Protein 3STO (pdb70)

B-factor: mean 33.31, std 15.3, range [7.54, 101.36]

Radius of gyration: 21.6 Å; Cα contacts (8 Å, |Δi|>4): 753; chains: 1; bounding box: 49×41×64 Å

Secondary structure (DSSP, 8-state):
--HHHHHHHHHHHHHTGGGTTS-EE--HHHHHHHHHHHHHTS-S-HHHHHHHHH---STTSSS--HHHHHH--HHHHHHHHHHHT-EE---EESEEEEEEEEEETTS---HHHHHHHHT-SSEEEEEE-TTSHHHHHHHHHHHHHHHTTT----S---EEEEEEE-EEBSSPPPGGG---EEEEEETTEEEEE--EEE--EEEETTTTEEEEEEEBSSTTEEEEEEEESSSS--TTHHHHHSSSS-HHHHHTT-B---EEEE---EEEEEEEE-HHHHHHTT--GGG-TTT---TTT-SSTT---S-EEEEEEEEE-SSEES------S---SEEEE--S--EEEEEETTT----EE----

Sequence (361 aa):
ISSHKAFTHAYLSTVTADFGGDNFLTCPLGILFTLGILLGSGGAQGRTGYQIGKTRLKSTSSSWNSSEAQQEKSLYQELNNSLTSEKTFLEENVVRISTGIFVEKTYEVERRFNESIANDSEGELKQVDFSNRTSATVDINDWVDQQSNGLLPDDTAILVNVFYFRDFWQSPFEPHYTRKEDFYISPDRQITVDTQEGVKYGKFEDEGFEIVSKPLNNTRFTFVIVLPLEKWSLNGATELLNGNKVLSEYVKNLKETTVSLRLPKFTLKNTLDLVPTLKSIGVVDLFDPVKSDLSGITPNPNLYVNEFIQTNVLKLNESGIEATTPFSAIIPEVDFHVTHPFICFIYDQQLTPIAAKVNPV

CATH classification: 3.30.497.10 (+1 more: 2.30.39.10)

Solvent-accessible surface area: 15282 Å² total

Structure (mmCIF, N/CA/C/O backbone):
data_3STO
#
_entry.id   3STO
#
_cell.length_a   64.913
_cell.length_b   64.913
_cell.length_c   187.004
_cell.angle_alpha   90.0
_cell.angle_beta   90.0
_cell.angle_gamma   120.0
#
_symmetry.space_group_name_H-M   'P 32 2 1'
#
loop_
_entity.id
_entity.type
_entity.pdbx_description
1 polymer 'Serine protease inhibitor'
2 water water
#
loop_
_atom_site.group_PDB
_atom_site.id
_atom_site.type_symbol
_atom_site.label_atom_id
_atom_site.label_alt_id
_atom_site.label_comp_id
_atom_site.label_asym_id
_atom_site.label_entity_id
_atom_site.label_seq_id
_atom_site.pdbx_PDB_ins_code
_atom_site.Cartn_x
_atom_site.Cartn_y
_atom_site.Cartn_z
_atom_site.occupancy
_atom_site.B_iso_or_equiv
_atom_site.auth_seq_id
_atom_site.auth_comp_id
_atom_site.auth_asym_id
_atom_site.auth_atom_id
_atom_site.pdbx_PDB_model_num
ATOM 1 N N . ILE A 1 16 ? 53.852 14.237 17.228 1.00 68.17 16 ILE A N 1
ATOM 2 C CA . ILE A 1 16 ? 52.742 14.752 16.425 1.00 74.51 16 ILE A CA 1
ATOM 3 C C . ILE A 1 16 ? 51.809 15.657 17.233 1.00 65.22 16 ILE A C 1
ATOM 4 O O . ILE A 1 16 ? 51.535 15.395 18.406 1.00 69.72 16 ILE A O 1
ATOM 9 N N . SER A 1 17 ? 51.317 16.716 16.596 1.00 47.00 17 SER A N 1
ATOM 10 C CA . SER A 1 17 ? 50.423 17.642 17.267 1.00 36.91 17 SER A CA 1
ATOM 11 C C . SER A 1 17 ? 49.100 16.955 17.534 1.00 37.10 17 SER A C 1
ATOM 12 O O . SER A 1 17 ? 48.666 16.069 16.784 1.00 36.22 17 SER A O 1
ATOM 15 N N . SER A 1 18 ? 48.477 17.363 18.628 1.00 30.32 18 SER A N 1
ATOM 16 C CA . SER A 1 18 ? 47.306 16.679 19.146 1.00 43.88 18 SER A CA 1
ATOM 17 C C . SER A 1 18 ? 46.175 16.658 18.134 1.00 38.59 18 SER A C 1
ATOM 18 O O . SER A 1 18 ? 45.533 15.625 17.908 1.00 31.86 18 SER A O 1
ATOM 21 N N . HIS A 1 19 ? 45.943 17.819 17.534 1.00 26.16 19 HIS A N 1
ATOM 22 C CA . HIS A 1 19 ? 44.819 18.005 16.653 1.00 26.21 19 HIS A CA 1
ATOM 23 C C . HIS A 1 19 ? 45.045 17.221 15.346 1.00 32.36 19 HIS A C 1
ATOM 24 O O . HIS A 1 19 ? 44.085 16.841 14.669 1.00 29.32 19 HIS A O 1
ATOM 31 N N . LYS A 1 20 ? 46.306 16.932 15.019 1.00 33.05 20 LYS A N 1
ATOM 32 C CA . LYS A 1 20 ? 46.591 16.110 13.847 1.00 30.25 20 LYS A CA 1
ATOM 33 C C . LYS A 1 20 ? 46.438 14.631 14.173 1.00 27.34 20 LYS A C 1
ATOM 34 O O . LYS A 1 20 ? 46.036 13.839 13.314 1.00 34.02 20 LYS A O 1
ATOM 40 N N . ALA A 1 21 ? 46.777 14.261 15.408 1.00 37.81 21 ALA A N 1
ATOM 41 C CA . ALA A 1 21 ? 46.560 12.904 15.929 1.00 26.14 21 ALA A CA 1
ATOM 42 C C . ALA A 1 21 ? 45.073 12.571 15.958 1.00 27.03 21 ALA A C 1
ATOM 43 O O . ALA A 1 21 ? 44.645 11.518 15.474 1.00 32.76 21 ALA A O 1
ATOM 45 N N . PHE A 1 22 ? 44.289 13.479 16.526 1.00 21.90 22 PHE A N 1
ATOM 46 C CA . PHE A 1 22 ? 42.845 13.340 16.498 1.00 27.26 22 PHE A CA 1
ATOM 47 C C . PHE A 1 22 ? 42.378 13.162 15.050 1.00 27.27 22 PHE A C 1
ATOM 48 O O . PHE A 1 22 ? 41.691 12.213 14.706 1.00 25.27 22 PHE A O 1
ATOM 56 N N . THR A 1 23 ? 42.759 14.110 14.209 1.00 25.04 23 THR A N 1
ATOM 57 C CA . THR A 1 23 ? 42.337 14.131 12.816 1.00 32.19 23 THR A CA 1
ATOM 58 C C . THR A 1 23 ? 42.558 12.796 12.108 1.00 21.44 23 THR A C 1
ATOM 59 O O . THR A 1 23 ? 41.668 12.300 11.450 1.00 22.90 23 THR A O 1
ATOM 63 N N . HIS A 1 24 ? 43.721 12.200 12.307 1.00 19.98 24 HIS A N 1
ATOM 64 C CA . HIS A 1 24 ? 44.027 10.896 11.733 1.00 23.78 24 HIS A CA 1
ATOM 65 C C . HIS A 1 24 ? 43.127 9.777 12.266 1.00 25.21 24 HIS A C 1
ATOM 66 O O . HIS A 1 24 ? 42.609 8.983 11.493 1.00 31.02 24 HIS A O 1
ATOM 73 N N . ALA A 1 25 ? 42.918 9.746 13.582 1.00 23.74 25 ALA A N 1
ATOM 74 C CA . ALA A 1 25 ? 42.106 8.717 14.207 1.00 23.55 25 ALA A CA 1
ATOM 75 C C . ALA A 1 25 ? 40.693 8.846 13.714 1.00 22.53 25 ALA A C 1
ATOM 76 O O . ALA A 1 25 ? 40.008 7.853 13.405 1.00 24.73 25 ALA A O 1
ATOM 78 N N . TYR A 1 26 ? 40.240 10.084 13.650 1.00 14.29 26 TYR A N 1
ATOM 79 C CA . TYR A 1 26 ? 38.894 10.319 13.192 1.00 18.70 26 TYR A CA 1
ATOM 80 C C . TYR A 1 26 ? 38.710 9.892 11.705 1.00 22.87 26 TYR A C 1
ATOM 81 O O . TYR A 1 26 ? 37.689 9.321 11.331 1.00 23.47 26 TYR A O 1
ATOM 90 N N . LEU A 1 27 ? 39.702 10.158 10.866 1.00 23.58 27 LEU A N 1
ATOM 91 C CA . LEU A 1 27 ? 39.544 9.894 9.431 1.00 22.13 27 LEU A CA 1
ATOM 92 C C . LEU A 1 27 ? 39.682 8.409 9.089 1.00 18.26 27 LEU A C 1
ATOM 93 O O . LEU A 1 27 ? 38.910 7.919 8.300 1.00 29.83 27 LEU A O 1
ATOM 98 N N . SER A 1 28 ? 40.605 7.683 9.727 1.00 21.72 28 SER A N 1
ATOM 99 C CA . SER A 1 28 ? 40.703 6.239 9.482 1.00 27.87 28 SER A CA 1
ATOM 100 C C . SER A 1 28 ? 39.486 5.460 9.889 1.00 24.74 28 SER A C 1
ATOM 101 O O . SER A 1 28 ? 39.303 4.351 9.434 1.00 47.37 28 SER A O 1
ATOM 104 N N . THR A 1 29 ? 38.633 6.028 10.717 1.00 19.64 29 THR A N 1
ATOM 105 C CA . THR A 1 29 ? 37.487 5.270 11.165 1.00 24.50 29 THR A CA 1
ATOM 106 C C . THR A 1 29 ? 36.277 5.640 10.351 1.00 18.37 29 THR A C 1
ATOM 107 O O . THR A 1 29 ? 35.581 4.784 9.828 1.00 31.81 29 THR A O 1
ATOM 111 N N . VAL A 1 30 ? 36.041 6.928 10.239 1.00 21.38 30 VAL A N 1
ATOM 112 C CA . VAL A 1 30 ? 34.824 7.417 9.637 1.00 21.19 30 VAL A CA 1
ATOM 113 C C . VAL A 1 30 ? 34.776 7.110 8.134 1.00 23.99 30 VAL A C 1
ATOM 114 O O . VAL A 1 30 ? 33.703 6.979 7.576 1.00 23.66 30 VAL A O 1
ATOM 118 N N . THR A 1 31 ? 35.918 6.968 7.467 1.00 21.41 31 THR A N 1
ATOM 119 C CA . THR A 1 31 ? 35.831 6.795 6.011 1.00 30.58 31 THR A CA 1
ATOM 120 C C . THR A 1 31 ? 35.590 5.348 5.631 1.00 26.23 31 THR A C 1
ATOM 121 O O . THR A 1 31 ? 35.144 5.077 4.516 1.00 23.00 31 THR A O 1
ATOM 125 N N . ALA A 1 32 ? 35.853 4.439 6.573 1.00 28.39 32 ALA A N 1
ATOM 126 C CA . ALA A 1 32 ? 35.773 2.983 6.340 1.00 28.60 32 ALA A CA 1
ATOM 127 C C . ALA A 1 32 ? 34.460 2.500 5.664 1.00 27.91 32 ALA A C 1
ATOM 128 O O . ALA A 1 32 ? 34.498 1.670 4.762 1.00 30.45 32 ALA A O 1
ATOM 130 N N . ASP A 1 33 ? 33.322 3.057 6.081 1.00 27.43 33 ASP A N 1
ATOM 131 C CA . ASP A 1 33 ? 32.013 2.590 5.635 1.00 25.54 33 ASP A CA 1
ATOM 132 C C . ASP A 1 33 ? 31.408 3.347 4.439 1.00 27.49 33 ASP A C 1
ATOM 133 O O . ASP A 1 33 ? 30.248 3.170 4.119 1.00 30.57 33 ASP A O 1
ATOM 138 N N . PHE A 1 34 ? 32.190 4.186 3.770 1.00 28.67 34 PHE A N 1
ATOM 139 C CA . PHE A 1 34 ? 31.642 5.004 2.684 1.00 31.06 34 PHE A CA 1
ATOM 140 C C . PHE A 1 34 ? 32.263 4.650 1.332 1.00 32.08 34 PHE A C 1
ATOM 141 O O . PHE A 1 34 ? 32.245 5.463 0.391 1.00 21.69 34 PHE A O 1
ATOM 149 N N . GLY A 1 35 ? 32.806 3.430 1.264 1.00 26.27 35 GLY A N 1
ATOM 150 C CA . GLY A 1 35 ? 33.391 2.879 0.052 1.00 23.91 35 GLY A CA 1
ATOM 151 C C . GLY A 1 35 ? 32.455 3.028 -1.133 1.00 23.92 35 GLY A C 1
ATOM 152 O O . GLY A 1 35 ? 32.894 3.056 -2.255 1.00 20.80 35 GLY A O 1
ATOM 153 N N . GLY A 1 36 ? 31.154 3.144 -0.889 1.00 34.15 36 GLY A N 1
ATOM 154 C CA . GLY A 1 36 ? 30.223 3.255 -1.996 1.00 27.95 36 GLY A CA 1
ATOM 155 C C . GLY A 1 36 ? 29.450 4.556 -2.105 1.00 36.25 36 GLY A C 1
ATOM 156 O O . GLY A 1 36 ? 28.522 4.643 -2.902 1.00 32.52 36 GLY A O 1
ATOM 157 N N . ASP A 1 37 ? 29.809 5.574 -1.325 1.00 28.09 37 ASP A N 1
ATOM 158 C CA . ASP A 1 37 ? 29.087 6.835 -1.409 1.00 29.72 37 ASP A CA 1
ATOM 159 C C . ASP A 1 37 ? 29.994 8.033 -1.713 1.00 25.68 37 ASP A C 1
ATOM 160 O O . ASP A 1 37 ? 31.210 7.956 -1.592 1.00 21.82 37 ASP A O 1
ATOM 165 N N . ASN A 1 38 ? 29.387 9.156 -2.068 1.00 19.83 38 ASN A N 1
ATOM 166 C CA . ASN A 1 38 ? 30.071 10.427 -1.849 1.00 27.92 38 ASN A CA 1
ATOM 167 C C . ASN A 1 38 ? 30.383 10.591 -0.341 1.00 31.87 38 ASN A C 1
ATOM 168 O O . ASN A 1 38 ? 29.624 10.166 0.530 1.00 30.42 38 ASN A O 1
ATOM 173 N N . PHE A 1 39 ? 31.521 11.183 -0.034 1.00 26.53 39 PHE A N 1
ATOM 174 C CA . PHE A 1 39 ? 31.863 11.434 1.343 1.00 21.00 39 PHE A CA 1
ATOM 175 C C . PHE A 1 39 ? 32.362 12.873 1.499 1.00 22.58 39 PHE A C 1
ATOM 176 O O . PHE A 1 39 ? 33.073 13.381 0.634 1.00 19.11 39 PHE A O 1
ATOM 184 N N . LEU A 1 40 ? 32.004 13.511 2.608 1.00 18.24 40 LEU A N 1
ATOM 185 C CA . LEU A 1 40 ? 32.404 14.891 2.865 1.00 22.38 40 LEU A CA 1
ATOM 186 C C . LEU A 1 40 ? 32.513 15.095 4.383 1.00 22.17 40 LEU A C 1
ATOM 187 O O . LEU A 1 40 ? 31.590 14.779 5.116 1.00 26.44 40 LEU A O 1
ATOM 192 N N . THR A 1 41 ? 33.650 15.588 4.855 1.00 19.52 41 THR A N 1
ATOM 193 C CA . THR A 1 41 ? 33.789 15.919 6.260 1.00 23.32 41 THR A CA 1
ATOM 194 C C . THR A 1 41 ? 34.801 17.036 6.584 1.00 26.24 41 THR A C 1
ATOM 195 O O . THR A 1 41 ? 35.805 17.225 5.888 1.00 18.60 41 THR A O 1
ATOM 199 N N . CYS A 1 42 ? 34.543 17.718 7.703 1.00 33.21 42 CYS A N 1
ATOM 200 C CA . CYS A 1 42 ? 35.468 18.698 8.282 1.00 26.30 42 CYS A CA 1
ATOM 201 C C . CYS A 1 42 ? 35.940 18.365 9.716 1.00 20.87 42 CYS A C 1
ATOM 202 O O . CYS A 1 42 ? 35.261 18.661 10.706 1.00 22.70 42 CYS A O 1
ATOM 205 N N . PRO A 1 43 ? 37.118 17.762 9.831 1.00 24.28 43 PRO A N 1
ATOM 206 C CA . PRO A 1 43 ? 37.600 17.185 11.101 1.00 27.38 43 PRO A CA 1
ATOM 207 C C . PRO A 1 43 ? 37.808 18.171 12.241 1.00 27.94 43 PRO A C 1
ATOM 208 O O . PRO A 1 43 ? 37.715 17.755 13.409 1.00 29.97 43 PRO A O 1
ATOM 212 N N . LEU A 1 44 ? 38.084 19.439 11.933 1.00 26.92 44 LEU A N 1
ATOM 213 C CA . LEU A 1 44 ? 38.341 20.426 12.999 1.00 33.53 44 LEU A CA 1
ATOM 214 C C . LEU A 1 44 ? 37.046 20.885 13.678 1.00 27.20 44 LEU A C 1
ATOM 215 O O . LEU A 1 44 ? 37.038 21.307 14.820 1.00 25.47 44 LEU A O 1
ATOM 220 N N . GLY A 1 45 ? 35.951 20.823 12.950 1.00 21.76 45 GLY A N 1
ATOM 221 C CA . GLY A 1 45 ? 34.670 21.122 13.523 1.00 27.64 45 GLY A CA 1
ATOM 222 C C . GLY A 1 45 ? 34.257 20.085 14.545 1.00 26.87 45 GLY A C 1
ATOM 223 O O . GLY A 1 45 ? 33.571 20.425 15.496 1.00 23.01 45 GLY A O 1
ATOM 224 N N . ILE A 1 46 ? 34.665 18.829 14.346 1.00 23.25 46 ILE A N 1
ATOM 225 C CA . ILE A 1 46 ? 34.407 17.776 15.329 1.00 23.80 46 ILE A CA 1
ATOM 226 C C . ILE A 1 46 ? 35.240 18.081 16.558 1.00 22.80 46 ILE A C 1
ATOM 227 O O . ILE A 1 46 ? 34.750 17.990 17.672 1.00 29.92 46 ILE A O 1
ATOM 232 N N . LEU A 1 47 ? 36.501 18.462 16.342 1.00 25.71 47 LEU A N 1
ATOM 233 C CA . LEU A 1 47 ? 37.407 18.867 17.429 1.00 28.15 47 LEU A CA 1
ATOM 234 C C . LEU A 1 47 ? 36.899 20.057 18.261 1.00 30.03 47 LEU A C 1
ATOM 235 O O . LEU A 1 47 ? 36.935 20.007 19.477 1.00 24.88 47 LEU A O 1
ATOM 240 N N . PHE A 1 48 ? 36.433 21.123 17.610 1.00 25.06 48 PHE A N 1
ATOM 241 C CA . PHE A 1 48 ? 35.890 22.278 18.324 1.00 24.06 48 PHE A CA 1
ATOM 242 C C . PHE A 1 48 ? 34.616 21.939 19.107 1.00 31.26 48 PHE A C 1
ATOM 243 O O . PHE A 1 48 ? 34.416 22.429 20.199 1.00 29.28 48 PHE A O 1
ATOM 251 N N . THR A 1 49 ? 33.739 21.123 18.531 1.00 30.43 49 THR A N 1
ATOM 252 C CA . THR A 1 49 ? 32.473 20.784 19.166 1.00 33.10 49 THR A CA 1
ATOM 253 C C . THR A 1 49 ? 32.684 19.893 2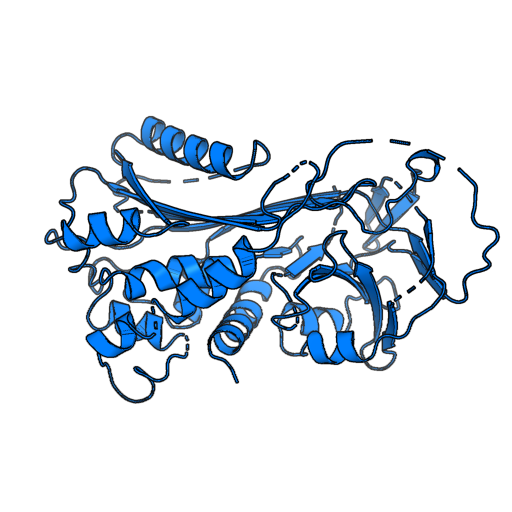0.389 1.00 35.44 49 THR A C 1
ATOM 254 O O . THR A 1 49 ? 32.205 20.188 21.480 1.00 32.48 49 THR A O 1
ATOM 258 N N . LEU A 1 50 ? 33.411 18.801 20.186 1.00 36.89 50 LEU A N 1
ATOM 259 C CA . LEU A 1 50 ? 33.917 17.980 21.284 1.00 33.38 50 LEU A CA 1
ATOM 260 C C . LEU A 1 50 ? 34.711 18.794 22.301 1.00 32.66 50 LEU A C 1
ATOM 261 O O . LEU A 1 50 ? 34.497 18.708 23.513 1.00 40.81 50 LEU A O 1
ATOM 266 N N . GLY A 1 51 ? 35.657 19.569 21.803 1.00 29.20 51 GLY A N 1
ATOM 267 C CA . GLY A 1 51 ? 36.514 20.336 22.666 1.00 31.06 51 GLY A CA 1
ATOM 268 C C . GLY A 1 51 ? 35.752 21.314 23.528 1.00 34.77 51 GLY A C 1
ATOM 269 O O . GLY A 1 51 ? 36.126 21.570 24.668 1.00 43.27 51 GLY A O 1
ATOM 270 N N . ILE A 1 52 ? 34.684 21.883 23.003 1.00 22.41 52 ILE A N 1
ATOM 271 C CA . ILE A 1 52 ? 33.990 22.898 23.772 1.00 26.93 52 ILE A CA 1
ATOM 272 C C . ILE A 1 52 ? 33.467 22.340 25.131 1.00 39.91 52 ILE A C 1
ATOM 273 O O . ILE A 1 52 ? 33.567 23.008 26.165 1.00 34.80 52 ILE A O 1
ATOM 278 N N . LEU A 1 53 ? 32.970 21.102 25.131 1.00 34.05 53 LEU A N 1
ATOM 279 C CA . LEU A 1 53 ? 32.436 20.463 26.339 1.00 28.95 53 LEU A CA 1
ATOM 280 C C . LEU A 1 53 ? 33.495 20.288 27.425 1.00 27.41 53 LEU A C 1
ATOM 281 O O . LEU A 1 53 ? 33.233 20.493 28.596 1.00 25.34 53 LEU A O 1
ATOM 286 N N . LEU A 1 54 ? 34.700 19.939 27.029 1.00 17.72 54 LEU A N 1
ATOM 287 C CA . LEU A 1 54 ? 35.814 19.870 27.956 1.00 22.76 54 LEU A CA 1
ATOM 288 C C . LEU A 1 54 ? 36.431 21.250 28.274 1.00 29.64 54 LEU A C 1
ATOM 289 O O . LEU A 1 54 ? 36.862 21.503 29.397 1.00 25.15 54 LEU A O 1
ATOM 294 N N . GLY A 1 55 ? 36.509 22.129 27.274 1.00 31.98 55 GLY A N 1
ATOM 295 C CA . GLY A 1 55 ? 37.142 23.420 27.457 1.00 14.68 55 GLY A CA 1
ATOM 296 C C . GLY A 1 55 ? 36.289 24.306 28.344 1.00 30.56 55 GLY A C 1
ATOM 297 O O . GLY A 1 55 ? 36.798 25.166 29.039 1.00 30.05 55 GLY A O 1
ATOM 298 N N . SER A 1 56 ? 34.980 24.080 28.333 1.00 33.18 56 SER A N 1
ATOM 299 C CA . SER A 1 56 ? 34.063 24.939 29.063 1.00 30.95 56 SER A CA 1
ATOM 300 C C . SER A 1 56 ? 33.842 24.522 30.507 1.00 30.29 56 SER A C 1
ATOM 301 O O . SER A 1 56 ? 33.049 25.160 31.219 1.00 34.14 56 SER A O 1
ATOM 304 N N . GLY A 1 57 ? 34.493 23.437 30.933 1.00 32.39 57 GLY A N 1
ATOM 305 C CA . GLY A 1 57 ? 34.171 22.815 32.217 1.00 26.91 57 GLY A CA 1
ATOM 306 C C . GLY A 1 57 ? 32.929 21.909 32.254 1.00 26.87 57 GLY A C 1
ATOM 307 O O . GLY A 1 57 ? 32.633 21.292 33.275 1.00 35.26 57 GLY A O 1
ATOM 308 N N . GLY A 1 58 ? 32.194 21.824 31.154 1.00 16.60 58 GLY A N 1
ATOM 309 C CA . GLY A 1 58 ? 30.999 21.008 31.092 1.00 18.50 58 GLY A CA 1
ATOM 310 C C . GLY A 1 58 ? 31.206 19.524 31.399 1.00 27.59 58 GLY A C 1
ATOM 311 O O . GLY A 1 58 ? 30.445 18.924 32.166 1.00 22.44 58 GLY A O 1
ATOM 312 N N . ALA A 1 59 ? 32.227 18.922 30.799 1.00 21.51 59 ALA A N 1
ATOM 313 C CA . ALA A 1 59 ? 32.427 17.484 30.888 1.00 15.99 59 ALA A CA 1
ATOM 314 C C . ALA A 1 59 ? 33.402 17.171 32.003 1.00 23.92 59 ALA A C 1
ATOM 315 O O . ALA A 1 59 ? 34.507 17.707 32.043 1.00 27.08 59 ALA A O 1
ATOM 317 N N . GLN A 1 60 ? 33.004 16.293 32.917 1.00 24.54 60 GLN A N 1
ATOM 318 C CA . GLN A 1 60 ? 33.830 16.051 34.078 1.00 18.94 60 GLN A CA 1
ATOM 319 C C . GLN A 1 60 ? 34.144 14.585 34.246 1.00 18.69 60 GLN A C 1
ATOM 320 O O . GLN A 1 60 ? 33.593 13.741 33.548 1.00 24.58 60 GLN A O 1
ATOM 326 N N . GLY A 1 61 ? 34.965 14.287 35.238 1.00 23.32 61 GLY A N 1
ATOM 327 C CA . GLY A 1 61 ? 35.324 12.924 35.538 1.00 19.18 61 GLY A CA 1
ATOM 328 C C . GLY A 1 61 ? 35.822 12.197 34.306 1.00 25.37 61 GLY A C 1
ATOM 329 O O . GLY A 1 61 ? 36.591 12.734 33.523 1.00 26.00 61 GLY A O 1
ATOM 330 N N . ARG A 1 62 ? 35.355 10.973 34.144 1.00 22.99 62 ARG A N 1
ATOM 331 C CA . ARG A 1 62 ? 35.790 10.083 33.094 1.00 21.58 62 ARG A CA 1
ATOM 332 C C . ARG A 1 62 ? 35.256 10.537 31.698 1.00 28.94 62 ARG A C 1
ATOM 333 O O . ARG A 1 62 ? 35.871 10.277 30.657 1.00 21.51 62 ARG A O 1
ATOM 341 N N . THR A 1 63 ? 34.125 11.235 31.695 1.00 21.86 63 THR A N 1
ATOM 342 C CA . THR A 1 63 ? 33.588 11.847 30.487 1.00 22.14 63 THR A CA 1
ATOM 343 C C . THR A 1 63 ? 34.554 12.894 29.889 1.00 24.17 63 THR A C 1
ATOM 344 O O . THR A 1 63 ? 34.867 12.849 28.711 1.00 17.89 63 THR A O 1
ATOM 348 N N . GLY A 1 64 ? 35.044 13.822 30.702 1.00 19.48 64 GLY A N 1
ATOM 349 C CA . GLY A 1 64 ? 36.011 14.783 30.213 1.00 18.59 64 GLY A CA 1
ATOM 350 C C . GLY A 1 64 ? 37.357 14.143 29.908 1.00 21.64 64 GLY A C 1
ATOM 351 O O . GLY A 1 64 ? 38.083 14.572 29.014 1.00 20.53 64 GLY A O 1
ATOM 352 N N . TYR A 1 65 ? 37.696 13.112 30.663 1.00 20.23 65 TYR A N 1
ATOM 353 C CA . TYR A 1 65 ? 38.981 12.452 30.518 1.00 19.88 65 TYR A CA 1
ATOM 354 C C . TYR A 1 65 ? 39.086 11.747 29.173 1.00 23.59 65 TYR A C 1
ATOM 355 O O . TYR A 1 65 ? 40.121 11.826 28.504 1.00 19.86 65 TYR A O 1
ATOM 364 N N . GLN A 1 66 ? 38.022 11.042 28.797 1.00 18.70 66 GLN A N 1
ATOM 365 C CA . GLN A 1 66 ? 37.959 10.370 27.501 1.00 24.38 66 GLN A CA 1
ATOM 366 C C . GLN A 1 66 ? 38.157 11.335 26.329 1.00 25.81 66 GLN A C 1
ATOM 367 O O . GLN A 1 66 ? 38.935 11.068 25.424 1.00 22.95 66 GLN A O 1
ATOM 373 N N . ILE A 1 67 ? 37.437 12.455 26.378 1.00 18.89 67 ILE A N 1
ATOM 374 C CA . ILE A 1 67 ? 37.612 13.546 25.457 1.00 21.52 67 ILE A CA 1
ATOM 375 C C . ILE A 1 67 ? 39.073 13.976 25.354 1.00 23.12 67 ILE A C 1
ATOM 376 O O . ILE A 1 67 ? 39.607 14.072 24.271 1.00 21.44 67 ILE A O 1
ATOM 381 N N . GLY A 1 68 ? 39.721 14.219 26.478 1.00 23.13 68 GLY A N 1
ATOM 382 C CA . GLY A 1 68 ? 41.108 14.630 26.458 1.00 19.76 68 GLY A CA 1
ATOM 383 C C . GLY A 1 68 ? 42.065 13.604 25.873 1.00 30.44 68 GLY A C 1
ATOM 384 O O . GLY A 1 68 ? 43.015 13.963 25.162 1.00 30.49 68 GLY A O 1
ATOM 385 N N . LYS A 1 69 ? 41.838 12.327 26.172 1.00 24.46 69 LYS A N 1
ATOM 386 C CA . LYS A 1 69 ? 42.665 11.275 25.585 1.00 28.09 69 LYS A CA 1
ATOM 387 C C . LYS A 1 69 ? 42.494 11.218 24.055 1.00 28.24 69 LYS A C 1
ATOM 388 O O . LYS A 1 69 ? 43.467 11.140 23.295 1.00 27.63 69 LYS A O 1
ATOM 391 N N . THR A 1 70 ? 41.247 11.247 23.612 1.00 22.78 70 THR A N 1
ATOM 392 C CA . THR A 1 70 ? 40.947 11.129 22.207 1.00 26.18 70 THR A CA 1
ATOM 393 C C . THR A 1 70 ? 41.553 12.320 21.507 1.00 28.55 70 THR A C 1
ATOM 394 O O . THR A 1 70 ? 41.974 12.238 20.360 1.00 23.44 70 THR A O 1
ATOM 406 N N . ARG A 1 72 ? 44.200 13.617 22.534 1.00 29.11 72 ARG A N 1
ATOM 407 C CA . ARG A 1 72 ? 45.640 13.404 22.624 1.00 33.72 72 ARG A CA 1
ATOM 408 C C . ARG A 1 72 ? 46.352 14.544 23.380 1.00 34.54 72 ARG A C 1
ATOM 409 O O . ARG A 1 72 ? 47.475 14.904 23.021 1.00 37.83 72 ARG A O 1
ATOM 417 N N . LEU A 1 73 ? 45.701 15.087 24.422 1.00 27.70 73 LEU A N 1
ATOM 418 C CA . LEU A 1 73 ? 46.255 16.175 25.239 1.00 31.18 73 LEU A CA 1
ATOM 419 C C . LEU A 1 73 ? 47.418 15.700 26.109 1.00 31.74 73 LEU A C 1
ATOM 420 O O . LEU A 1 73 ? 47.468 14.541 26.491 1.00 37.61 73 LEU A O 1
ATOM 425 N N . LYS A 1 74 ? 48.349 16.597 26.422 1.00 36.34 74 LYS A N 1
ATOM 426 C CA . LYS A 1 74 ? 49.444 16.289 27.358 1.00 45.99 74 LYS A CA 1
ATOM 427 C C . LYS A 1 74 ? 48.934 16.109 28.782 1.00 39.12 74 LYS A C 1
ATOM 428 O O . LYS A 1 74 ? 49.409 15.263 29.531 1.00 46.09 74 LYS A O 1
ATOM 431 N N . SER A 1 75 ? 47.975 16.934 29.169 1.00 35.73 75 SER A N 1
ATOM 432 C CA . SER A 1 75 ? 47.520 16.918 30.542 1.00 31.94 75 SER A CA 1
ATOM 433 C C . SER A 1 75 ? 46.800 15.609 30.896 1.00 39.22 75 SER A C 1
ATOM 434 O O . SER A 1 75 ? 46.587 15.324 32.064 1.00 28.52 75 SER A O 1
ATOM 437 N N . THR A 1 76 ? 46.421 14.828 29.886 1.00 28.75 76 THR A N 1
ATOM 438 C CA . THR A 1 76 ? 45.731 13.568 30.113 1.00 27.16 76 THR A CA 1
ATOM 439 C C . THR A 1 76 ? 46.594 12.395 29.663 1.00 29.54 76 THR A C 1
A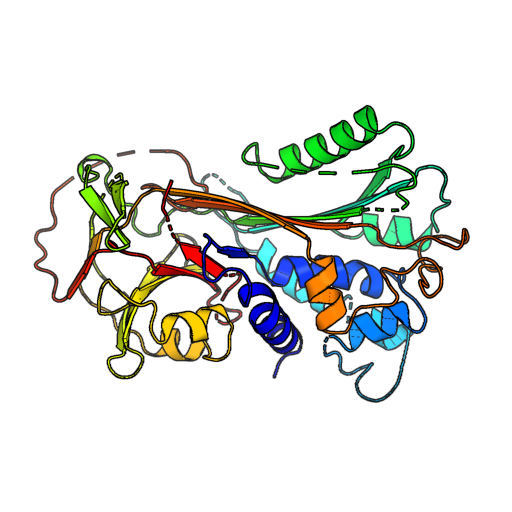TOM 440 O O . THR A 1 76 ? 46.086 11.286 29.501 1.00 32.93 76 THR A O 1
ATOM 444 N N . SER A 1 77 ? 47.888 12.640 29.467 1.00 29.17 77 SER A N 1
ATOM 445 C CA . SER A 1 77 ? 48.803 11.633 28.917 1.00 39.26 77 SER A CA 1
ATOM 446 C C . SER A 1 77 ? 48.874 10.402 29.791 1.00 49.25 77 SER A C 1
ATOM 447 O O . SER A 1 77 ? 48.866 9.273 29.305 1.00 48.65 77 SER A O 1
ATOM 450 N N . SER A 1 78 ? 48.978 10.638 31.092 1.00 46.01 78 SER A N 1
ATOM 451 C CA . SER A 1 78 ? 49.159 9.562 32.055 1.00 52.46 78 SER A CA 1
ATOM 452 C C . SER A 1 78 ? 48.241 9.663 33.289 1.00 44.24 78 SER A C 1
ATOM 453 O O . SER A 1 78 ? 48.152 8.721 34.062 1.00 45.23 78 SER A O 1
ATOM 456 N N . SER A 1 79 ? 47.570 10.796 33.479 1.00 45.88 79 SER A N 1
ATOM 457 C CA . SER A 1 79 ? 46.501 10.875 34.485 1.00 49.94 79 SER A CA 1
ATOM 458 C C . SER A 1 79 ? 45.465 11.942 34.175 1.00 36.90 79 SER A C 1
ATOM 459 O O . SER A 1 79 ? 45.708 12.840 33.392 1.00 42.47 79 SER A O 1
ATOM 462 N N . TRP A 1 80 ? 44.303 11.813 34.798 1.00 29.10 80 TRP A N 1
ATOM 463 C CA . TRP A 1 80 ? 43.279 12.828 34.730 1.00 29.41 80 TRP A CA 1
ATOM 464 C C . TRP A 1 80 ? 43.592 13.995 35.642 1.00 29.48 80 TRP A C 1
ATOM 465 O O . TRP A 1 80 ? 43.682 13.862 36.869 1.00 36.71 80 TRP A O 1
ATOM 476 N N . ASN A 1 81 ? 43.740 15.145 35.009 1.00 37.46 81 ASN A N 1
ATOM 477 C CA . ASN A 1 81 ? 44.041 16.392 35.664 1.00 30.83 81 ASN A CA 1
ATOM 478 C C . ASN A 1 81 ? 43.045 17.414 35.193 1.00 23.86 81 ASN A C 1
ATOM 479 O O . ASN A 1 81 ? 43.257 18.066 34.186 1.00 29.49 81 ASN A O 1
ATOM 484 N N . SER A 1 82 ? 41.952 17.540 35.929 1.00 20.98 82 SER A N 1
ATOM 485 C CA . SER A 1 82 ? 40.763 18.149 35.388 1.00 31.43 82 SER A CA 1
ATOM 486 C C . SER A 1 82 ? 40.982 19.616 35.056 1.00 42.17 82 SER A C 1
ATOM 487 O O . SER A 1 82 ? 40.569 20.071 34.005 1.00 38.46 82 SER A O 1
ATOM 490 N N . SER A 1 83 ? 41.639 20.365 35.928 1.00 39.27 83 SER A N 1
ATOM 491 C CA . SER A 1 83 ? 41.823 21.779 35.639 1.00 38.98 83 SER A CA 1
ATOM 492 C C . SER A 1 83 ? 42.808 22.002 34.501 1.00 28.55 83 SER A C 1
ATOM 493 O O . SER A 1 83 ? 42.581 22.830 33.636 1.00 25.30 83 SER A O 1
ATOM 496 N N . GLU A 1 84 ? 43.906 21.273 34.518 1.00 24.66 84 GLU A N 1
ATOM 497 C CA . GLU A 1 84 ? 44.942 21.457 33.529 1.00 32.72 84 GLU A CA 1
ATOM 498 C C . GLU A 1 84 ? 44.384 21.106 32.120 1.00 41.50 84 GLU A C 1
ATOM 499 O O . GLU A 1 84 ? 44.597 21.840 31.131 1.00 30.85 84 GLU A O 1
ATOM 501 N N . ALA A 1 85 ? 43.640 19.999 32.062 1.00 33.89 85 ALA A N 1
ATOM 502 C CA . ALA A 1 85 ? 43.057 19.494 30.831 1.00 29.76 85 ALA A CA 1
ATOM 503 C C . ALA A 1 85 ? 42.102 20.519 30.233 1.00 33.57 85 ALA A C 1
ATOM 504 O O . ALA A 1 85 ? 42.100 20.741 29.027 1.00 24.54 85 ALA A O 1
ATOM 506 N N . GLN A 1 86 ? 41.275 21.12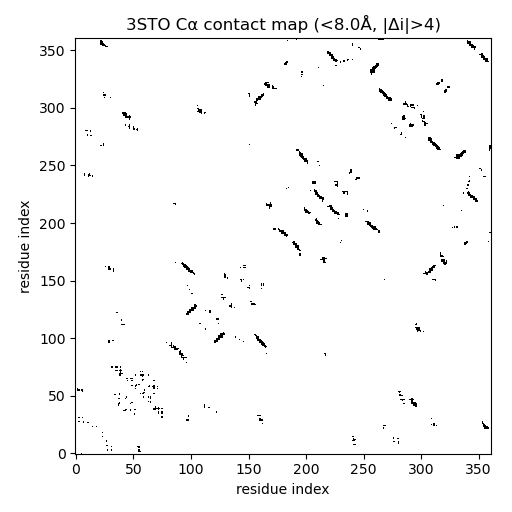4 31.072 1.00 21.12 86 GLN A N 1
ATOM 507 C CA . GLN A 1 86 ? 40.304 22.064 30.576 1.00 30.47 86 GLN A CA 1
ATOM 508 C 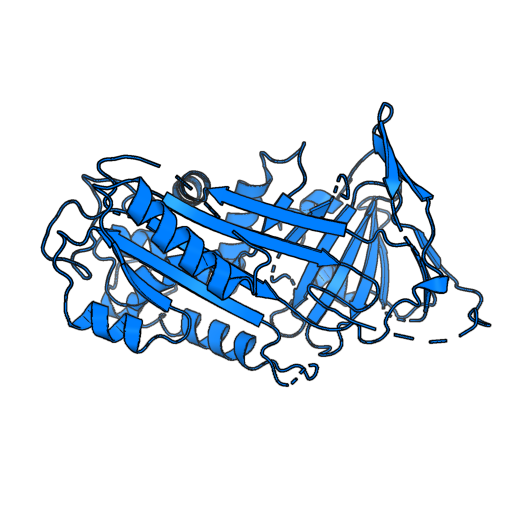C . GLN A 1 86 ? 41.019 23.248 29.986 1.00 33.10 86 GLN A C 1
ATOM 509 O O . GLN A 1 86 ? 40.648 23.752 28.918 1.00 31.98 86 GLN A O 1
ATOM 515 N N . GLN A 1 87 ? 42.055 23.686 30.679 1.00 30.99 87 GLN A N 1
ATOM 516 C CA . GLN A 1 87 ? 42.838 24.818 30.212 1.00 38.71 87 GLN A CA 1
ATOM 517 C C . GLN A 1 87 ? 43.511 24.518 28.870 1.00 26.37 87 GLN A C 1
ATOM 518 O O . GLN A 1 87 ? 43.439 25.315 27.940 1.00 29.77 87 GLN A O 1
ATOM 524 N N . GLU A 1 88 ? 44.191 23.376 28.803 1.00 24.23 88 GLU A N 1
ATOM 525 C CA . GLU A 1 88 ? 44.910 22.980 27.607 1.00 31.04 88 GLU A CA 1
ATOM 526 C C . GLU A 1 88 ? 43.966 22.830 26.401 1.00 34.07 88 GLU A C 1
ATOM 527 O O . GLU A 1 88 ? 44.323 23.202 25.284 1.00 31.75 88 GLU A O 1
ATOM 541 N N . LYS A 1 90 ? 40.829 24.271 26.084 1.00 21.99 90 LYS A N 1
ATOM 542 C CA . LYS A 1 90 ? 40.337 25.592 25.748 1.00 31.32 90 LYS A CA 1
ATOM 543 C C . LYS A 1 90 ? 41.371 26.384 24.942 1.00 38.72 90 LYS A C 1
ATOM 544 O O . LYS A 1 90 ? 41.030 27.087 23.980 1.00 31.67 90 LYS A O 1
ATOM 550 N N . SER A 1 91 ? 42.637 26.258 25.318 1.00 29.49 91 SER A N 1
ATOM 551 C CA . SER A 1 91 ? 43.673 27.027 24.643 1.00 31.83 91 SER A CA 1
ATOM 552 C C . SER A 1 91 ? 43.888 26.565 23.189 1.00 26.44 91 SER A C 1
ATOM 553 O O . SER A 1 91 ? 44.048 27.389 22.290 1.00 28.46 91 SER A O 1
ATOM 556 N N . LEU A 1 92 ? 43.892 25.248 22.978 1.00 27.17 92 LEU A N 1
ATOM 557 C CA . LEU A 1 92 ? 44.026 24.631 21.659 1.00 28.19 92 LEU A CA 1
ATOM 558 C C . LEU A 1 92 ? 42.884 25.053 20.749 1.00 31.19 92 LEU A C 1
ATOM 559 O O . LEU A 1 92 ? 43.084 25.620 19.664 1.00 27.69 92 LEU A O 1
ATOM 564 N N . TYR A 1 93 ? 41.685 24.772 21.228 1.00 24.28 93 TYR A N 1
ATOM 565 C CA . TYR A 1 93 ? 40.429 25.183 20.621 1.00 36.34 93 TYR A CA 1
ATOM 566 C C . TYR A 1 93 ? 40.452 26.648 20.163 1.00 35.65 93 TYR A C 1
ATOM 567 O O . TYR A 1 93 ? 40.000 26.990 19.064 1.00 28.75 93 TYR A O 1
ATOM 576 N N . GLN A 1 94 ? 40.962 27.517 21.024 1.00 33.20 94 GLN A N 1
ATOM 577 C CA . GLN A 1 94 ? 40.944 28.942 20.747 1.00 28.69 94 GLN A CA 1
ATOM 578 C C . GLN A 1 94 ? 42.010 29.321 19.753 1.00 24.79 94 GLN A C 1
ATOM 579 O O . GLN A 1 94 ? 41.781 30.140 18.890 1.00 26.64 94 GLN A O 1
ATOM 585 N N . GLU A 1 95 ? 43.173 28.713 19.887 1.00 18.17 95 GLU A N 1
ATOM 586 C CA . GLU A 1 95 ? 44.251 28.965 18.982 1.00 19.13 95 GLU A CA 1
ATOM 587 C C . GLU A 1 95 ? 43.785 28.612 17.548 1.00 29.11 95 GLU A C 1
ATOM 588 O O . GLU A 1 95 ? 43.884 29.432 16.640 1.00 25.59 95 GLU A O 1
ATOM 594 N N . LEU A 1 96 ? 43.222 27.420 17.368 1.00 23.44 96 LEU A N 1
ATOM 595 C CA . LEU A 1 96 ? 42.757 26.963 16.061 1.00 28.11 96 LEU A CA 1
ATOM 596 C C . LEU A 1 96 ? 41.615 27.817 15.535 1.00 23.07 96 LEU A C 1
ATOM 597 O O . LEU A 1 96 ? 41.554 28.175 14.352 1.00 21.57 96 LEU A O 1
ATOM 602 N N . ASN A 1 97 ? 40.711 28.167 16.417 1.00 23.33 97 ASN A N 1
ATOM 603 C CA . ASN A 1 97 ? 39.614 29.040 16.024 1.00 28.56 97 ASN A CA 1
ATOM 604 C C . ASN A 1 97 ? 40.110 30.436 15.598 1.00 28.36 97 ASN A C 1
ATOM 605 O O . ASN A 1 97 ? 39.682 30.980 14.577 1.00 29.81 97 ASN A O 1
ATOM 610 N N . ASN A 1 98 ? 41.007 31.018 16.393 1.00 21.14 98 ASN A N 1
ATOM 611 C CA . ASN A 1 98 ? 41.607 32.300 16.044 1.00 25.86 98 ASN A CA 1
ATOM 612 C C . ASN A 1 98 ? 42.337 32.294 14.695 1.00 27.34 98 ASN A C 1
ATOM 613 O O . ASN A 1 98 ? 42.236 33.243 13.921 1.00 16.32 98 ASN A O 1
ATOM 618 N N . SER A 1 99 ? 43.095 31.233 14.460 1.00 17.58 99 SER A N 1
ATOM 619 C CA . SER A 1 99 ? 43.860 31.078 13.249 1.00 22.06 99 SER A CA 1
ATOM 620 C C . SER A 1 99 ? 42.927 31.036 12.057 1.00 23.50 99 SER A C 1
ATOM 621 O O . SER A 1 99 ? 43.129 31.766 11.110 1.00 22.02 99 SER A O 1
ATOM 624 N N . LEU A 1 100 ? 41.852 30.255 12.143 1.00 22.23 100 LEU A N 1
ATOM 625 C CA . LEU A 1 100 ? 40.963 30.058 10.999 1.00 16.99 100 LEU A CA 1
ATOM 626 C C . LEU A 1 100 ? 40.037 31.243 10.725 1.00 25.28 100 LEU A C 1
ATOM 627 O O . LEU A 1 100 ? 39.847 31.651 9.555 1.00 22.14 100 LEU A O 1
ATOM 632 N N . THR A 1 101 ? 39.463 31.806 11.786 1.00 18.81 101 THR A N 1
ATOM 633 C CA . THR A 1 101 ? 38.476 32.880 11.609 1.00 23.77 101 THR A CA 1
ATOM 634 C C . THR A 1 101 ? 39.150 34.229 11.344 1.00 18.13 101 THR A C 1
ATOM 635 O O . THR A 1 101 ? 38.497 35.189 10.992 1.00 25.22 101 THR A O 1
ATOM 639 N N . SER A 1 102 ? 40.463 34.294 11.508 1.00 18.82 102 SER A N 1
ATOM 640 C CA . SER A 1 102 ? 41.176 35.508 11.158 1.00 23.92 102 SER A CA 1
ATOM 641 C C . SER A 1 102 ? 41.290 35.697 9.634 1.00 27.38 102 SER A C 1
ATOM 642 O O . SER A 1 102 ? 41.617 36.784 9.171 1.00 24.40 102 SER A O 1
ATOM 645 N N . GLU A 1 103 ? 41.010 34.659 8.854 1.00 18.09 103 GLU A N 1
ATOM 646 C CA . GLU A 1 103 ? 41.173 34.772 7.410 1.00 24.19 103 GLU A CA 1
ATOM 647 C C . GLU A 1 103 ? 39.985 35.462 6.729 1.00 21.87 103 GLU A C 1
ATOM 648 O O . GLU A 1 103 ? 38.816 35.090 6.894 1.00 21.97 103 GLU A O 1
ATOM 654 N N . LYS A 1 104 ? 40.304 36.507 5.981 1.00 23.70 104 LYS A N 1
ATOM 655 C CA . LYS A 1 104 ? 39.275 37.354 5.397 1.00 28.16 104 LYS A CA 1
ATOM 656 C C . LYS A 1 104 ? 39.175 37.257 3.883 1.00 40.47 104 LYS A C 1
ATOM 657 O O . LYS A 1 104 ? 40.145 36.922 3.168 1.00 26.15 104 LYS A O 1
ATOM 663 N N . THR A 1 105 ? 37.983 37.582 3.401 1.00 40.96 105 THR A N 1
ATOM 664 C CA . THR A 1 105 ? 37.734 37.599 1.976 1.00 44.60 105 THR A CA 1
ATOM 665 C C . THR A 1 105 ? 36.835 38.794 1.602 1.00 44.96 105 THR A C 1
ATOM 666 O O . THR A 1 105 ? 35.911 39.154 2.332 1.00 49.15 105 THR A O 1
ATOM 670 N N . PHE A 1 106 ? 37.137 39.420 0.473 1.00 51.13 106 PHE A N 1
ATOM 671 C CA . PHE A 1 106 ? 36.304 40.504 -0.033 1.00 65.99 106 PHE A CA 1
ATOM 672 C C . PHE A 1 106 ? 35.325 39.977 -1.076 1.00 64.87 106 PHE A C 1
ATOM 673 O O . PHE A 1 106 ? 35.746 39.442 -2.121 1.00 44.80 106 PHE A O 1
ATOM 675 N N . LEU A 1 107 ? 34.030 40.129 -0.771 1.00 65.35 107 LEU A N 1
ATOM 676 C CA . LEU A 1 107 ? 32.931 39.701 -1.649 1.00 75.96 107 LEU A CA 1
ATOM 677 C C . LEU A 1 107 ? 32.686 40.679 -2.813 1.00 82.97 107 LEU A C 1
ATOM 678 O O . LEU A 1 107 ? 32.759 40.318 -3.999 1.00 56.59 107 LEU A O 1
ATOM 680 N N . GLU A 1 111 ? 33.475 41.817 2.755 1.00 68.23 111 GLU A N 1
ATOM 681 C CA . GLU A 1 111 ? 34.571 41.543 3.676 1.00 58.98 111 GLU A CA 1
ATOM 682 C C . GLU A 1 111 ? 34.146 40.531 4.716 1.00 66.43 111 GLU A C 1
ATOM 683 O O . GLU A 1 111 ? 33.758 40.886 5.828 1.00 65.58 111 GLU A O 1
ATOM 685 N N . GLU A 1 112 ? 34.249 39.260 4.360 1.00 57.22 112 GLU A N 1
ATOM 686 C CA . GLU A 1 112 ? 33.725 38.213 5.206 1.00 51.41 112 GLU A CA 1
ATOM 687 C C . GLU A 1 112 ? 34.819 37.289 5.683 1.00 37.09 112 GLU A C 1
ATOM 688 O O . GLU A 1 112 ? 35.959 37.343 5.205 1.00 34.66 112 GLU A O 1
ATOM 694 N N . ASN A 1 113 ? 34.439 36.420 6.608 1.00 29.80 113 ASN A N 1
ATOM 695 C CA . ASN A 1 113 ? 35.282 35.325 7.033 1.00 33.58 113 ASN A CA 1
ATOM 696 C C . ASN A 1 113 ? 35.353 34.303 5.932 1.00 31.53 113 ASN A C 1
ATOM 697 O O . ASN A 1 113 ? 34.328 33.882 5.408 1.00 30.89 113 ASN A O 1
ATOM 702 N N . VAL A 1 114 ? 36.549 33.864 5.601 1.00 22.27 114 VAL A N 1
ATOM 703 C CA . VAL A 1 114 ? 36.669 32.722 4.717 1.00 23.97 114 VAL A CA 1
ATOM 704 C C . VAL A 1 114 ? 36.024 31.480 5.393 1.00 26.51 114 VAL A C 1
ATOM 705 O O . VAL A 1 114 ? 35.262 30.727 4.778 1.00 26.35 114 VAL A O 1
ATOM 709 N N . VAL A 1 115 ? 36.333 31.272 6.665 1.00 25.06 115 VAL A N 1
ATOM 710 C CA . VAL A 1 115 ? 35.882 30.086 7.364 1.00 25.89 115 VAL A CA 1
ATOM 711 C C . VAL A 1 115 ? 34.892 30.469 8.464 1.00 33.73 115 VAL A C 1
ATOM 712 O O . VAL A 1 115 ? 35.175 31.351 9.273 1.00 31.27 115 VAL A O 1
ATOM 716 N N . ARG A 1 116 ? 33.733 29.815 8.486 1.00 28.46 116 ARG A N 1
ATOM 717 C CA . ARG A 1 116 ? 32.781 30.013 9.566 1.00 36.16 116 ARG A CA 1
ATOM 718 C C . ARG A 1 116 ? 32.568 28.691 10.299 1.00 44.86 116 ARG A C 1
ATOM 719 O O . ARG A 1 116 ? 32.070 27.695 9.734 1.00 37.08 116 ARG A O 1
ATOM 721 N N . ILE A 1 117 ? 32.999 28.688 11.555 1.00 38.07 117 ILE A N 1
ATOM 722 C CA . ILE A 1 117 ? 32.856 27.536 12.421 1.00 44.82 117 ILE A CA 1
ATOM 723 C C . ILE A 1 117 ? 31.647 27.755 13.325 1.00 44.66 117 ILE A C 1
ATOM 724 O O . ILE A 1 117 ? 31.507 28.829 13.951 1.00 43.15 117 ILE A O 1
ATOM 729 N N . SER A 1 118 ? 30.755 26.773 13.386 1.00 32.16 118 SER A N 1
ATOM 730 C CA . SER A 1 118 ? 29.587 26.929 14.262 1.00 34.20 118 SER A CA 1
ATOM 731 C C . SER A 1 118 ? 29.230 25.648 14.990 1.00 38.61 118 SER A C 1
ATOM 732 O O . SER A 1 118 ? 29.047 24.582 14.370 1.00 24.04 118 SER A O 1
ATOM 735 N N . THR A 1 119 ? 29.138 25.766 16.312 1.00 31.22 119 THR A N 1
ATOM 736 C CA . THR A 1 119 ? 28.620 24.692 17.142 1.00 34.67 119 THR A CA 1
ATOM 737 C C . THR A 1 119 ? 27.349 25.115 17.879 1.00 30.47 119 THR A C 1
ATOM 738 O O . THR A 1 119 ? 27.347 26.099 18.611 1.00 30.96 119 THR A O 1
ATOM 742 N N . GLY A 1 120 ? 26.267 24.376 17.657 1.00 22.06 120 GLY A N 1
ATOM 743 C CA . GLY A 1 120 ? 25.055 24.579 18.413 1.00 18.27 120 GLY A CA 1
ATOM 744 C C . GLY A 1 120 ? 24.894 23.473 19.432 1.00 27.12 120 GLY A C 1
ATOM 745 O O . GLY A 1 120 ? 24.933 22.282 19.096 1.00 23.82 120 GLY A O 1
ATOM 746 N N . ILE A 1 121 ? 24.746 23.871 20.689 1.00 30.22 121 ILE A N 1
ATOM 747 C CA . ILE A 1 121 ? 24.477 22.946 21.777 1.00 16.83 121 ILE A CA 1
ATOM 748 C C . ILE A 1 121 ? 22.984 23.059 22.052 1.00 23.34 121 ILE A C 1
ATOM 749 O O . ILE A 1 121 ? 22.520 24.110 22.470 1.00 32.28 121 ILE A O 1
ATOM 754 N N . PHE A 1 122 ? 22.220 22.006 21.774 1.00 24.85 122 PHE A N 1
ATOM 755 C CA . PHE A 1 122 ? 20.776 22.062 21.976 1.00 29.37 122 PHE A CA 1
ATOM 756 C C . PHE A 1 122 ? 20.349 21.196 23.176 1.00 36.09 122 PHE A C 1
ATOM 757 O O . PHE A 1 122 ? 20.386 19.963 23.118 1.00 36.12 122 PHE A O 1
ATOM 765 N N . VAL A 1 123 ? 19.937 21.860 24.254 1.00 39.13 123 VAL A N 1
ATOM 766 C CA . VAL A 1 123 ? 19.533 21.181 25.487 1.00 38.11 123 VAL A CA 1
ATOM 767 C C . VAL A 1 123 ? 18.054 21.382 25.820 1.00 39.40 123 VAL A C 1
ATOM 768 O O . VAL A 1 123 ? 17.514 22.497 25.732 1.00 33.92 123 VAL A O 1
ATOM 772 N N . GLU A 1 124 ? 17.410 20.283 26.197 1.00 33.13 124 GLU A N 1
ATOM 773 C CA . GLU A 1 124 ? 16.072 20.300 26.771 1.00 42.18 124 GLU A CA 1
ATOM 774 C C . GLU A 1 124 ? 15.915 21.407 27.842 1.00 48.32 124 GLU A C 1
ATOM 775 O O . GLU A 1 124 ? 16.778 21.568 28.733 1.00 31.58 124 GLU A O 1
ATOM 781 N N . LYS A 1 125 ? 14.822 22.167 27.733 1.00 43.97 125 LYS A N 1
ATOM 782 C CA . LYS A 1 125 ? 14.571 23.338 28.593 1.00 52.72 125 LYS A CA 1
ATOM 783 C C . LYS A 1 125 ? 14.395 22.981 30.084 1.00 62.00 125 LYS A C 1
ATOM 784 O O . LYS A 1 125 ? 14.716 23.789 30.985 1.00 51.11 125 LYS A O 1
ATOM 787 N N . THR A 1 126 ? 13.882 21.774 30.328 1.00 50.25 126 THR A N 1
ATOM 788 C CA . THR A 1 126 ? 13.741 21.229 31.681 1.00 55.10 126 THR A CA 1
ATOM 789 C C . THR A 1 126 ? 15.029 21.254 32.511 1.00 56.57 126 THR A C 1
ATOM 790 O O . THR A 1 126 ? 14.979 21.467 33.717 1.00 56.94 126 THR A O 1
ATOM 794 N N . TYR A 1 127 ? 16.170 21.021 31.862 1.00 47.36 127 TYR A N 1
ATOM 795 C CA . TYR A 1 127 ? 17.474 21.015 32.530 1.00 44.35 127 TYR A CA 1
ATOM 796 C C . TYR A 1 127 ? 17.941 22.393 32.988 1.00 45.65 127 TYR A C 1
ATOM 797 O O . TYR A 1 127 ? 17.865 23.373 32.246 1.00 48.94 127 TYR A O 1
ATOM 806 N N . GLU A 1 128 ? 18.416 22.449 34.231 1.00 49.67 128 GLU A N 1
ATOM 807 C CA . GLU A 1 128 ? 18.971 23.660 34.811 1.00 53.11 128 GLU A CA 1
ATOM 808 C C . GLU A 1 128 ? 20.425 23.788 34.376 1.00 50.67 128 GLU A C 1
ATOM 809 O O . GLU A 1 128 ? 21.142 22.798 34.324 1.00 52.47 128 GLU A O 1
ATOM 815 N N . VAL A 1 129 ? 20.872 25.008 34.107 1.00 36.26 129 VAL A N 1
ATOM 816 C CA . VAL A 1 129 ? 22.131 25.195 33.432 1.00 26.94 129 VAL A CA 1
ATOM 817 C C . VAL A 1 129 ? 23.071 26.049 34.256 1.00 39.80 129 VAL A C 1
ATOM 818 O O . VAL A 1 129 ? 22.810 27.222 34.483 1.00 42.59 129 VAL A O 1
ATOM 822 N N . GLU A 1 130 ? 24.177 25.453 34.703 1.00 51.16 130 GLU A N 1
ATOM 823 C CA . GLU A 1 130 ? 25.118 26.158 35.562 1.00 45.44 130 GLU A CA 1
ATOM 824 C C . GLU A 1 130 ? 25.432 27.507 34.933 1.00 42.73 130 GLU A C 1
ATOM 825 O O . GLU A 1 130 ? 25.672 27.591 33.739 1.00 53.47 130 GLU A O 1
ATOM 831 N N . ARG A 1 131 ? 25.432 28.555 35.746 1.00 56.13 131 ARG A N 1
ATOM 832 C CA . ARG A 1 131 ? 25.833 29.894 35.317 1.00 52.70 131 ARG A CA 1
ATOM 833 C C . ARG A 1 131 ? 27.254 29.966 34.732 1.00 47.37 131 ARG A C 1
ATOM 834 O O . ARG A 1 131 ? 27.500 30.708 33.778 1.00 49.21 131 ARG A O 1
ATOM 836 N N . ARG A 1 132 ? 28.196 29.219 35.304 1.00 43.60 132 ARG A N 1
ATOM 837 C CA . ARG A 1 132 ? 29.572 29.266 34.801 1.00 46.72 132 ARG A CA 1
ATOM 838 C C . ARG A 1 132 ? 29.670 28.710 33.369 1.00 58.72 132 ARG A C 1
ATOM 839 O O . ARG A 1 132 ? 30.479 29.174 32.557 1.00 56.80 132 ARG A O 1
ATOM 842 N N . PHE A 1 133 ? 28.844 27.712 33.069 1.00 41.35 133 PHE A N 1
ATOM 843 C CA . PHE A 1 133 ? 28.854 27.097 31.755 1.00 52.63 133 PHE A CA 1
ATOM 844 C C . PHE A 1 133 ? 28.233 28.057 30.760 1.00 53.45 133 PHE A C 1
ATOM 845 O O . PHE A 1 133 ? 28.844 28.388 29.729 1.00 40.81 133 PHE A O 1
ATOM 853 N N . ASN A 1 134 ? 27.013 28.481 31.084 1.00 36.53 134 ASN A N 1
ATOM 854 C CA . ASN A 1 134 ? 26.266 29.431 30.284 1.00 46.21 134 ASN A CA 1
ATOM 855 C C . ASN A 1 134 ? 27.107 30.643 29.899 1.00 54.24 134 ASN A C 1
ATOM 856 O O . ASN A 1 134 ? 27.027 31.142 28.777 1.00 52.30 134 ASN A O 1
ATOM 861 N N . GLU A 1 135 ? 27.916 31.108 30.841 1.00 45.62 135 GLU A N 1
ATOM 862 C CA . GLU A 1 135 ? 28.778 32.247 30.600 1.00 53.74 135 GLU A CA 1
ATOM 863 C C . GLU A 1 135 ? 29.963 31.863 29.725 1.00 49.85 135 GLU A C 1
ATOM 864 O O . GLU A 1 135 ? 30.292 32.592 28.801 1.00 52.79 135 GLU A O 1
ATOM 866 N N . SER A 1 136 ? 30.600 30.727 30.011 1.00 50.68 136 SER A N 1
ATOM 867 C CA . SER A 1 136 ? 31.689 30.208 29.164 1.00 51.67 136 SER A CA 1
ATOM 868 C C . SER A 1 136 ? 31.297 30.058 27.667 1.00 55.82 136 SER A C 1
ATOM 869 O O . SER A 1 136 ? 32.071 30.432 26.764 1.00 44.26 136 SER A O 1
ATOM 872 N N . ILE A 1 137 ? 30.098 29.528 27.408 1.00 44.51 137 ILE A N 1
ATOM 873 C CA . ILE A 1 137 ? 29.596 29.395 26.034 1.00 48.58 137 ILE A CA 1
ATOM 874 C C . ILE A 1 137 ? 29.218 30.736 25.390 1.00 52.71 137 ILE A C 1
ATOM 875 O O . ILE A 1 137 ? 2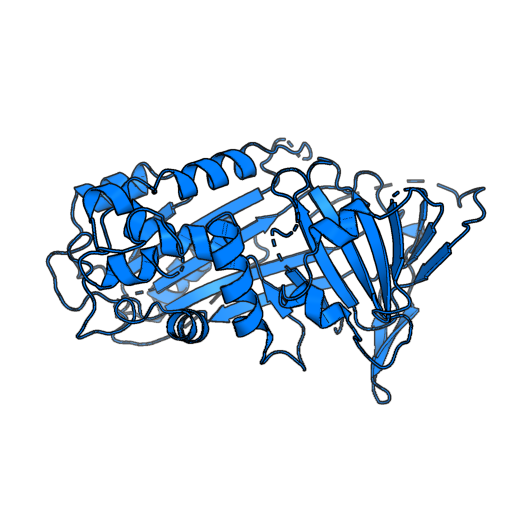9.378 30.916 24.178 1.00 55.73 137 ILE A O 1
ATOM 880 N N . ALA A 1 138 ? 28.718 31.665 26.202 1.00 59.97 138 ALA A N 1
ATOM 881 C CA . ALA A 1 138 ? 28.466 33.039 25.764 1.00 46.03 138 ALA A CA 1
ATOM 882 C C . ALA A 1 138 ? 29.771 33.721 25.397 1.00 51.73 138 ALA A C 1
ATOM 883 O O . ALA A 1 138 ? 29.876 34.342 24.337 1.00 49.25 138 ALA A O 1
ATOM 885 N N . ASN A 1 139 ? 30.767 33.591 26.269 1.00 42.95 139 ASN A N 1
ATOM 886 C CA . ASN A 1 139 ? 32.092 34.162 26.019 1.00 45.98 139 ASN A CA 1
ATOM 887 C C . ASN A 1 139 ? 32.856 33.418 24.933 1.00 67.52 139 ASN A C 1
ATOM 888 O O . ASN A 1 139 ? 34.004 33.757 24.631 1.00 76.62 139 ASN A O 1
ATOM 893 N N . ASP A 1 140 ? 32.221 32.393 24.363 1.00 72.42 140 ASP A N 1
ATOM 894 C CA . ASP A 1 140 ? 32.793 31.641 23.246 1.00 60.44 140 ASP A CA 1
ATOM 895 C C . ASP A 1 140 ? 32.188 32.077 21.916 1.00 57.37 140 ASP A C 1
ATOM 896 O O . ASP A 1 140 ? 30.952 32.043 21.720 1.00 48.56 140 ASP A O 1
ATOM 901 N N . SER A 1 141 ? 33.072 32.445 20.997 1.00 48.55 141 SER A N 1
ATOM 902 C CA . SER A 1 141 ? 32.676 33.059 19.732 1.00 53.87 141 SER A CA 1
ATOM 903 C C . SER A 1 141 ? 31.897 32.124 18.824 1.00 59.49 141 SER A C 1
ATOM 904 O O . SER A 1 141 ? 30.805 32.468 18.348 1.00 62.85 141 SER A O 1
ATOM 907 N N . GLU A 1 142 ? 32.459 30.945 18.574 1.00 59.31 142 GLU A N 1
ATOM 908 C CA . GLU A 1 142 ? 31.828 30.021 17.645 1.00 55.19 142 GLU A CA 1
ATOM 909 C C . GLU A 1 142 ? 30.795 29.086 18.302 1.00 45.01 142 GLU A C 1
ATOM 910 O O . GLU A 1 142 ? 30.140 28.313 17.611 1.00 46.05 142 GLU A O 1
ATOM 916 N N . GLY A 1 143 ? 30.631 29.162 19.619 1.00 34.63 143 GLY A N 1
ATOM 917 C CA . GLY A 1 143 ? 29.694 28.282 20.309 1.00 33.26 143 GLY A CA 1
ATOM 918 C C . GLY A 1 143 ? 28.405 28.950 20.751 1.00 39.72 143 GLY A C 1
ATOM 919 O O . GLY A 1 143 ? 28.403 30.111 21.171 1.00 43.32 143 GLY A O 1
ATOM 920 N N . GLU A 1 144 ? 27.299 28.215 20.677 1.00 41.42 144 GLU A N 1
ATOM 921 C CA . GLU A 1 144 ? 26.024 28.770 21.093 1.00 29.73 144 GLU A CA 1
ATOM 922 C C . GLU A 1 144 ? 25.146 27.733 21.797 1.00 37.64 144 GLU A C 1
ATOM 923 O O . GLU A 1 144 ? 24.911 26.629 21.299 1.00 34.66 144 GLU A O 1
ATOM 929 N N . LEU A 1 145 ? 24.651 28.112 22.967 1.00 35.33 145 LEU A N 1
ATOM 930 C CA . LEU A 1 145 ? 23.791 27.251 23.750 1.00 34.58 145 LEU A CA 1
ATOM 931 C C . LEU A 1 145 ? 22.368 27.657 23.444 1.00 33.18 145 LEU A C 1
ATOM 932 O O . LEU A 1 145 ? 22.054 28.836 23.424 1.00 48.19 145 LEU A O 1
ATOM 937 N N . LYS A 1 146 ? 21.503 26.685 23.195 1.00 33.23 146 LYS A N 1
ATOM 938 C CA . LYS A 1 146 ? 20.108 26.981 22.907 1.00 36.47 146 LYS A CA 1
ATOM 939 C C . LYS A 1 146 ? 19.235 25.979 23.635 1.00 37.68 146 LYS A C 1
ATOM 940 O O . LYS A 1 146 ? 19.337 24.774 23.450 1.00 39.90 146 LYS A O 1
ATOM 944 N N . GLN A 1 147 ? 18.371 26.475 24.493 1.00 49.09 147 GLN A N 1
ATOM 945 C CA . GLN A 1 147 ? 17.481 25.571 25.179 1.00 49.17 147 GLN A CA 1
ATOM 946 C C . GLN A 1 147 ? 16.239 25.435 24.326 1.00 47.46 147 GLN A C 1
ATOM 947 O O . GLN A 1 147 ? 15.859 26.362 23.598 1.00 48.18 147 GLN A O 1
ATOM 953 N N . VAL A 1 148 ? 15.625 24.263 24.407 1.00 44.38 148 VAL A N 1
ATOM 954 C CA . VAL A 1 148 ? 14.712 23.810 23.377 1.00 46.11 148 VAL A CA 1
ATOM 955 C C . VAL A 1 148 ? 13.767 22.794 23.991 1.00 44.86 148 VAL A C 1
ATOM 956 O O . VAL A 1 148 ? 14.131 22.094 24.929 1.00 53.80 148 VAL A O 1
ATOM 960 N N . ASP A 1 149 ? 12.550 22.715 23.473 1.00 48.47 149 ASP A N 1
ATOM 961 C CA . ASP A 1 149 ? 11.581 21.790 24.028 1.00 56.18 149 ASP A CA 1
ATOM 962 C C . ASP A 1 149 ? 11.593 20.496 23.242 1.00 58.45 149 ASP A C 1
ATOM 963 O O . ASP A 1 149 ? 10.870 20.368 22.249 1.00 57.88 149 ASP A O 1
ATOM 968 N N . PHE A 1 150 ? 12.409 19.535 23.674 1.00 53.41 150 PHE A N 1
ATOM 969 C CA . PHE A 1 150 ? 12.494 18.247 22.954 1.00 65.40 150 PHE A CA 1
ATOM 970 C C . PHE A 1 150 ? 11.258 17.353 23.150 1.00 63.93 150 PHE A C 1
ATOM 971 O O . PHE A 1 150 ? 11.202 16.238 22.627 1.00 71.30 150 PHE A O 1
ATOM 979 N N . SER A 1 151 ? 10.277 17.839 23.908 1.00 68.51 151 SER A N 1
ATOM 980 C CA . SER A 1 151 ? 9.055 17.074 24.154 1.00 77.78 151 SER A CA 1
ATOM 981 C C . SER A 1 151 ? 8.051 17.351 23.044 1.00 68.34 151 SER A C 1
ATOM 982 O O . SER A 1 151 ? 7.253 16.493 22.684 1.00 61.58 151 SER A O 1
ATOM 985 N N . ASN A 1 152 ? 8.104 18.565 22.509 1.00 72.03 152 ASN A N 1
ATOM 986 C CA . ASN A 1 152 ? 7.343 18.926 21.320 1.00 70.82 152 ASN A CA 1
ATOM 987 C C . ASN A 1 152 ? 8.232 18.841 20.074 1.00 69.77 152 ASN A C 1
ATOM 988 O O . ASN A 1 152 ? 8.829 19.834 19.646 1.00 60.80 152 ASN A O 1
ATOM 993 N N . ARG A 1 153 ? 8.294 17.632 19.514 1.00 76.40 153 ARG A N 1
ATOM 994 C CA . ARG A 1 153 ? 9.123 17.275 18.359 1.00 61.37 153 ARG A CA 1
ATOM 995 C C . ARG A 1 153 ? 9.090 18.254 17.173 1.00 66.51 153 ARG A C 1
ATOM 996 O O . ARG A 1 153 ? 10.111 18.500 16.532 1.00 73.33 153 ARG A O 1
ATOM 999 N N . THR A 1 154 ? 7.926 18.804 16.860 1.00 73.02 154 THR A N 1
ATOM 1000 C CA . THR A 1 154 ? 7.850 19.674 15.696 1.00 76.96 154 THR A CA 1
ATOM 1001 C C . THR A 1 154 ? 8.546 21.013 15.956 1.00 71.78 154 THR A C 1
ATOM 1002 O O . THR A 1 154 ? 9.319 21.493 15.126 1.00 69.50 154 THR A O 1
ATOM 1006 N N . SER A 1 155 ? 8.279 21.616 17.109 1.00 70.47 155 SER A N 1
ATOM 1007 C CA . SER A 1 155 ? 8.885 22.908 17.422 1.00 68.24 155 SER A CA 1
ATOM 1008 C C . SER A 1 155 ? 10.399 22.806 17.643 1.00 66.15 155 SER A C 1
ATOM 1009 O O . SER A 1 155 ? 11.151 23.718 17.292 1.00 52.72 155 SER A O 1
ATOM 1012 N N . ALA A 1 156 ? 10.837 21.700 18.240 1.00 64.27 156 ALA A N 1
ATOM 1013 C CA . ALA A 1 156 ? 12.258 21.448 18.459 1.00 63.98 156 ALA A CA 1
ATOM 1014 C C . ALA A 1 156 ? 12.981 21.323 17.121 1.00 58.15 156 ALA A C 1
ATOM 1015 O O . ALA A 1 156 ? 14.024 21.940 16.891 1.00 47.11 156 ALA A O 1
ATOM 1017 N N . THR A 1 157 ? 12.412 20.509 16.245 1.00 54.94 157 THR A N 1
ATOM 1018 C CA . THR A 1 157 ? 12.899 20.377 14.886 1.00 50.65 157 THR A CA 1
ATOM 1019 C C . THR A 1 157 ? 13.039 21.749 14.191 1.00 49.90 157 THR A C 1
ATOM 1020 O O . THR A 1 157 ? 14.092 22.065 13.639 1.00 46.24 157 THR A O 1
ATOM 1024 N N . VAL A 1 158 ? 11.988 22.565 14.252 1.00 51.53 158 VAL A N 1
ATOM 1025 C CA . VAL A 1 158 ? 12.001 23.919 13.691 1.00 50.44 158 VAL A CA 1
ATOM 1026 C C . VAL A 1 158 ? 13.194 24.735 14.190 1.00 50.94 158 VAL A C 1
ATOM 1027 O O . VAL A 1 158 ? 14.041 25.145 13.395 1.00 55.09 158 VAL A O 1
ATOM 1031 N N . ASP A 1 159 ? 13.258 24.952 15.502 1.00 43.87 159 ASP A N 1
ATOM 1032 C CA . ASP A 1 159 ? 14.371 25.659 16.132 1.00 54.53 159 ASP A CA 1
ATOM 1033 C C . ASP A 1 159 ? 15.729 25.273 15.564 1.00 44.04 159 ASP A C 1
ATOM 1034 O O . ASP A 1 159 ? 16.508 26.132 15.146 1.00 37.12 159 ASP A O 1
ATOM 1039 N N . ILE A 1 160 ? 16.012 23.980 15.555 1.00 38.00 160 ILE A N 1
ATOM 1040 C CA . ILE A 1 160 ? 17.292 23.503 15.066 1.00 40.37 160 ILE A CA 1
ATOM 1041 C C . ILE A 1 160 ? 17.491 23.834 13.583 1.00 42.44 160 ILE A C 1
ATOM 1042 O O . ILE A 1 160 ? 18.502 24.436 13.206 1.00 39.29 160 ILE A O 1
ATOM 1047 N N . ASN A 1 161 ? 16.519 23.450 12.754 1.00 51.15 161 ASN A N 1
ATOM 1048 C CA . ASN A 1 161 ? 16.563 23.726 11.312 1.00 45.27 161 ASN A CA 1
ATOM 1049 C C . ASN A 1 161 ? 16.811 25.192 11.066 1.00 40.04 161 ASN A C 1
ATOM 1050 O O . ASN A 1 161 ? 17.580 25.550 10.182 1.00 49.43 161 ASN A O 1
ATOM 1055 N N . ASP A 1 162 ? 16.204 26.044 11.882 1.00 37.35 162 ASP A N 1
ATOM 1056 C CA . ASP A 1 162 ? 16.427 27.479 11.738 1.00 43.42 162 ASP A CA 1
ATOM 1057 C C . ASP A 1 162 ? 17.847 27.878 12.059 1.00 48.83 162 ASP A C 1
ATOM 1058 O O . ASP A 1 162 ? 18.436 28.701 11.359 1.00 56.28 162 ASP A O 1
ATOM 1063 N N . TRP A 1 163 ? 18.397 27.303 13.120 1.00 39.20 163 TRP A N 1
ATOM 1064 C CA . TRP A 1 163 ? 19.745 27.634 13.501 1.00 30.55 163 TRP A CA 1
ATOM 1065 C C . TRP A 1 163 ? 20.674 27.259 12.364 1.00 34.90 163 TRP A C 1
ATOM 1066 O O . TRP A 1 163 ? 21.539 28.036 11.986 1.00 39.23 163 TRP A O 1
ATOM 1077 N N . VAL A 1 164 ? 20.489 26.053 11.837 1.00 24.03 164 VAL A N 1
ATOM 1078 C CA . VAL A 1 164 ? 21.361 25.532 10.816 1.00 39.13 164 VAL A CA 1
ATOM 1079 C C . VAL A 1 164 ? 21.267 26.413 9.581 1.00 48.04 164 VAL A C 1
ATOM 1080 O O . VAL A 1 164 ? 22.274 26.930 9.097 1.00 45.04 164 VAL A O 1
ATOM 1084 N N . ASP A 1 165 ? 20.047 26.596 9.093 1.00 50.10 165 ASP A N 1
ATOM 1085 C CA . ASP A 1 165 ? 19.769 27.561 8.034 1.00 49.86 165 ASP A CA 1
ATOM 1086 C C . ASP A 1 165 ? 20.488 28.914 8.225 1.00 55.64 165 ASP A C 1
ATOM 1087 O O . ASP A 1 165 ? 21.041 29.465 7.277 1.00 58.67 165 ASP A O 1
ATOM 1092 N N . GLN A 1 166 ? 20.508 29.441 9.443 1.00 45.13 166 GLN A N 1
ATOM 1093 C CA . GLN A 1 166 ? 21.189 30.705 9.691 1.00 35.41 166 GLN A CA 1
ATOM 1094 C C . GLN A 1 166 ? 22.706 30.620 9.533 1.00 48.57 166 GLN A C 1
ATOM 1095 O O . GLN A 1 166 ? 23.356 31.619 9.241 1.00 55.72 166 GLN A O 1
ATOM 1097 N N . GLN A 1 167 ? 23.281 29.440 9.731 1.00 44.36 167 GLN A N 1
ATOM 1098 C CA . GLN A 1 167 ? 24.740 29.309 9.693 1.00 47.42 167 GLN A CA 1
ATOM 1099 C C . GLN A 1 167 ? 25.248 28.989 8.287 1.00 55.84 167 GLN A C 1
ATOM 1100 O O . GLN A 1 167 ? 26.377 29.322 7.921 1.00 53.96 167 GLN A O 1
ATOM 1106 N N . SER A 1 168 ? 24.397 28.334 7.507 1.00 59.61 168 SER A N 1
ATOM 1107 C CA . SER A 1 168 ? 24.765 27.842 6.185 1.00 56.03 168 SER A CA 1
ATOM 1108 C C . SER A 1 168 ? 24.525 28.872 5.098 1.00 53.13 168 SER A C 1
ATOM 1109 O O . SER A 1 168 ? 24.666 28.559 3.911 1.00 50.52 168 SER A O 1
ATOM 1112 N N . ASN A 1 169 ? 24.148 30.085 5.503 1.00 52.85 169 ASN A N 1
ATOM 1113 C CA . ASN A 1 169 ? 23.667 31.099 4.569 1.00 52.09 169 ASN A CA 1
ATOM 1114 C C . ASN A 1 169 ? 22.589 30.562 3.634 1.00 57.73 169 ASN A C 1
ATOM 1115 O O . ASN A 1 169 ? 22.581 30.884 2.449 1.00 45.48 169 ASN A O 1
ATOM 1120 N N . GLY A 1 170 ? 21.699 29.721 4.156 1.00 51.27 170 GLY A N 1
ATOM 1121 C CA . GLY A 1 170 ? 20.645 29.134 3.348 1.00 42.86 170 GLY A CA 1
ATOM 1122 C C . GLY A 1 170 ? 20.908 27.781 2.693 1.00 51.17 170 GLY A C 1
ATOM 1123 O O . GLY A 1 170 ? 19.968 27.055 2.382 1.00 58.44 170 GLY A O 1
ATOM 1124 N N . LEU A 1 171 ? 22.175 27.433 2.482 1.00 53.82 171 LEU A N 1
ATOM 1125 C CA . LEU A 1 171 ? 22.530 26.207 1.760 1.00 47.16 171 LEU A CA 1
ATOM 1126 C C . LEU A 1 171 ? 22.221 24.891 2.505 1.00 51.21 171 LEU A C 1
ATOM 1127 O O . LEU A 1 171 ? 22.286 23.812 1.910 1.00 48.76 171 LEU A O 1
ATOM 1132 N N . LEU A 1 172 ? 21.896 24.999 3.793 1.00 54.55 172 LEU A N 1
ATOM 1133 C CA . LEU A 1 172 ? 21.701 23.857 4.707 1.00 52.21 172 LEU A CA 1
ATOM 1134 C C . LEU A 1 172 ? 22.876 22.880 4.778 1.00 51.87 172 LEU A C 1
ATOM 1135 O O . LEU A 1 172 ? 23.782 23.040 5.616 1.00 49.60 172 LEU A O 1
ATOM 1140 N N . PRO A 1 181 ? 13.593 12.482 17.751 1.00 63.99 181 PRO A N 1
ATOM 1141 C CA . PRO A 1 181 ? 13.041 11.491 18.687 1.00 77.30 181 PRO A CA 1
ATOM 1142 C C . PRO A 1 181 ? 12.315 12.130 19.855 1.00 80.78 181 PRO A C 1
ATOM 1143 O O . PRO A 1 181 ? 12.112 13.344 19.890 1.00 87.89 181 PRO A O 1
ATOM 1147 N N . ASP A 1 182 ? 11.918 11.300 20.807 1.00 88.48 182 ASP A N 1
ATOM 1148 C CA . ASP A 1 182 ? 11.314 11.789 22.035 1.00 87.71 182 ASP A CA 1
ATOM 1149 C C . ASP A 1 182 ? 12.137 11.255 23.203 1.00 76.04 182 ASP A C 1
ATOM 1150 O O . ASP A 1 182 ? 12.762 10.188 23.105 1.00 64.17 182 ASP A O 1
ATOM 1152 N N . ASP A 1 183 ? 12.154 12.005 24.298 1.00 65.69 183 ASP A N 1
ATOM 1153 C CA . ASP A 1 183 ? 13.018 11.665 25.417 1.00 68.63 183 ASP A CA 1
ATOM 1154 C C . ASP A 1 183 ? 14.453 12.041 25.043 1.00 67.01 183 ASP A C 1
ATOM 1155 O O . ASP A 1 183 ? 15.419 11.425 25.496 1.00 65.06 183 ASP A O 1
ATOM 1160 N N . THR A 1 184 ? 14.583 13.059 24.200 1.00 57.95 184 THR A N 1
ATOM 1161 C CA . THR A 1 184 ? 15.892 13.569 23.831 1.00 44.38 184 THR A CA 1
ATOM 1162 C C . THR A 1 184 ? 16.356 14.618 24.841 1.00 33.00 184 THR A C 1
ATOM 1163 O O . THR A 1 184 ? 15.665 15.603 25.084 1.00 41.22 184 THR A O 1
ATOM 1167 N N . ALA A 1 185 ? 17.533 14.405 25.418 1.00 31.73 185 ALA A N 1
ATOM 1168 C CA . ALA A 1 185 ? 18.122 15.355 26.359 1.00 30.12 185 ALA A CA 1
ATOM 1169 C C . ALA A 1 185 ? 18.944 16.446 25.670 1.00 32.63 185 ALA A C 1
ATOM 1170 O O . ALA A 1 185 ? 18.791 17.630 25.954 1.00 26.36 185 ALA A O 1
ATOM 1180 N N . ILE A 1 187 ? 21.361 17.563 21.966 1.00 26.70 187 ILE A N 1
ATOM 1181 C CA . ILE A 1 187 ? 21.883 17.371 20.623 1.00 23.05 187 ILE A CA 1
ATOM 1182 C C . ILE A 1 187 ? 22.955 18.400 20.286 1.00 24.07 187 ILE A C 1
ATOM 1183 O O . ILE A 1 187 ? 22.782 19.602 20.506 1.00 25.53 187 ILE A O 1
ATOM 1188 N N . LEU A 1 188 ? 24.079 17.910 19.793 1.00 23.42 188 LEU A N 1
ATOM 1189 C CA . LEU A 1 188 ? 25.158 18.767 19.293 1.00 26.90 188 LEU A CA 1
ATOM 1190 C C . LEU A 1 188 ? 25.155 18.762 17.763 1.00 21.22 188 LEU A C 1
ATOM 1191 O O . LEU A 1 188 ? 25.014 17.695 17.134 1.00 15.71 188 LEU A O 1
ATOM 1196 N N . VAL A 1 189 ? 25.297 19.957 17.194 1.00 25.48 189 VAL A N 1
ATOM 1197 C CA . VAL A 1 189 ? 25.271 20.194 15.753 1.00 18.72 189 VAL A CA 1
ATOM 1198 C C . VAL A 1 189 ? 26.494 21.031 15.340 1.00 27.04 189 VAL A C 1
ATOM 1199 O O . VAL A 1 189 ? 26.683 22.151 15.802 1.00 27.90 189 VAL A O 1
ATOM 1203 N N . ASN A 1 190 ? 27.346 20.467 14.494 1.00 29.16 190 ASN A N 1
ATOM 1204 C CA . ASN A 1 190 ? 28.467 21.220 13.933 1.00 33.13 190 ASN A CA 1
ATOM 1205 C C . ASN A 1 190 ? 28.276 21.628 12.447 1.00 31.56 190 ASN A C 1
ATOM 1206 O O . ASN A 1 190 ? 27.851 20.843 11.605 1.00 27.55 190 ASN A O 1
ATOM 1211 N N . VAL A 1 191 ? 28.562 22.889 12.174 1.00 30.56 191 VAL A N 1
ATOM 1212 C CA . VAL A 1 191 ? 28.512 23.453 10.845 1.00 28.83 191 VAL A CA 1
ATOM 1213 C C . VAL A 1 191 ? 29.881 24.034 10.502 1.00 28.66 191 VAL A C 1
ATOM 1214 O O . VAL A 1 191 ? 30.475 24.797 11.285 1.00 40.18 191 VAL A O 1
ATOM 1218 N N . PHE A 1 192 ? 30.399 23.676 9.338 1.00 38.84 192 PHE A N 1
ATOM 1219 C CA . PHE A 1 192 ? 31.675 24.251 8.926 1.00 57.96 192 PHE A CA 1
ATOM 1220 C C . PHE A 1 192 ? 31.563 24.842 7.537 1.00 45.44 192 PHE A C 1
ATOM 1221 O O . PHE A 1 192 ? 31.501 24.123 6.532 1.00 33.91 192 PHE A O 1
ATOM 1229 N N . TYR A 1 193 ? 31.530 26.164 7.503 1.00 34.91 193 TYR A N 1
ATOM 1230 C CA . TYR A 1 193 ? 31.286 26.880 6.262 1.00 43.62 193 TYR A CA 1
ATOM 1231 C C . TYR A 1 193 ? 32.581 27.524 5.760 1.00 33.56 193 TYR A C 1
ATOM 1232 O O . TYR A 1 193 ? 33.173 28.389 6.422 1.00 27.15 193 TYR A O 1
ATOM 1241 N N . PHE A 1 194 ? 33.001 27.080 4.584 1.00 26.10 194 PHE A N 1
ATOM 1242 C CA . PHE A 1 194 ? 34.115 27.665 3.881 1.00 25.68 194 PHE A CA 1
ATOM 1243 C C . PHE A 1 194 ? 33.614 28.390 2.633 1.00 29.09 194 PHE A C 1
ATOM 1244 O O . PHE A 1 194 ? 32.783 27.877 1.911 1.00 30.78 194 PHE A O 1
ATOM 1252 N N . ARG A 1 195 ? 34.142 29.577 2.371 1.00 32.17 195 ARG A N 1
ATOM 1253 C CA . ARG A 1 195 ? 33.743 30.343 1.200 1.00 21.54 195 ARG A CA 1
ATOM 1254 C C . ARG A 1 195 ? 34.852 31.284 0.705 1.00 27.40 195 ARG A C 1
ATOM 1255 O O . ARG A 1 195 ? 35.381 32.112 1.458 1.00 26.96 195 ARG A O 1
ATOM 1263 N N . ASP A 1 196 ? 35.218 31.119 -0.565 1.00 23.10 196 ASP A N 1
ATOM 1264 C CA . ASP A 1 196 ? 36.132 32.028 -1.226 1.00 26.04 196 ASP A CA 1
ATOM 1265 C C . ASP A 1 196 ? 36.091 31.889 -2.758 1.00 25.31 196 ASP A C 1
ATOM 1266 O O . ASP A 1 196 ? 35.728 30.856 -3.279 1.00 18.80 196 ASP A O 1
ATOM 1271 N N . PHE A 1 197 ? 36.480 32.953 -3.452 1.00 25.12 197 PHE A N 1
ATOM 1272 C CA . PHE A 1 197 ? 36.704 32.946 -4.894 1.00 15.93 197 PHE A CA 1
ATOM 1273 C C . PHE A 1 197 ? 37.996 32.217 -5.201 1.00 24.82 197 PHE A C 1
ATOM 1274 O O . PHE A 1 197 ? 38.888 32.137 -4.336 1.00 24.97 197 PHE A O 1
ATOM 1282 N N . TRP A 1 198 ? 38.076 31.657 -6.412 1.00 20.32 198 TRP A N 1
ATOM 1283 C CA . TRP A 1 198 ? 39.338 31.180 -6.964 1.00 21.85 198 TRP A CA 1
ATOM 1284 C C . TRP A 1 198 ? 40.266 32.355 -7.095 1.00 17.77 198 TRP A C 1
ATOM 1285 O O . TRP A 1 198 ? 39.843 33.460 -7.412 1.00 18.61 198 TRP A O 1
ATOM 1296 N N . GLN A 1 199 ? 41.539 32.103 -6.842 1.00 18.04 199 GLN A N 1
ATOM 1297 C CA . GLN A 1 199 ? 42.572 33.048 -7.216 1.00 23.58 199 GLN A CA 1
ATOM 1298 C C . GLN A 1 199 ? 42.488 33.298 -8.750 1.00 25.41 199 GLN A C 1
ATOM 1299 O O . GLN A 1 199 ? 42.594 34.435 -9.206 1.00 17.51 199 GLN A O 1
ATOM 1305 N N . SER A 1 200 ? 42.263 32.228 -9.520 1.00 19.08 200 SER A N 1
ATOM 1306 C CA . SER A 1 200 ? 42.006 32.314 -10.968 1.00 19.39 200 SER A CA 1
ATOM 1307 C C . SER A 1 200 ? 40.738 31.542 -11.432 1.00 19.71 200 SER A C 1
ATOM 1308 O O . SER A 1 200 ? 40.772 30.339 -11.677 1.00 18.69 200 SER A O 1
ATOM 1311 N N . PRO A 1 201 ? 39.617 32.247 -11.568 1.00 19.92 201 PRO A N 1
ATOM 1312 C CA . PRO A 1 201 ? 38.307 31.642 -11.798 1.00 18.53 201 PRO A CA 1
ATOM 1313 C C . PRO A 1 201 ? 38.172 31.094 -13.195 1.00 23.14 201 PRO A C 1
ATOM 1314 O O . PRO A 1 201 ? 38.895 31.525 -14.081 1.00 28.38 201 PRO A O 1
ATOM 1318 N N . PHE A 1 202 ? 37.263 30.146 -13.375 1.00 24.96 202 PHE A N 1
ATOM 1319 C CA . PHE A 1 202 ? 36.990 29.554 -14.674 1.00 18.05 202 PHE A CA 1
ATOM 1320 C C . PHE A 1 202 ? 36.114 30.532 -15.407 1.00 19.39 202 PHE A C 1
ATOM 1321 O O . PHE A 1 202 ? 35.349 31.241 -14.781 1.00 22.22 202 PHE A O 1
ATOM 1329 N N . GLU A 1 203 ? 36.247 30.586 -16.730 1.00 29.84 203 GLU A N 1
ATOM 1330 C CA . GLU A 1 203 ? 35.344 31.355 -17.578 1.00 22.78 203 GLU A CA 1
ATOM 1331 C C . GLU A 1 203 ? 34.191 30.426 -17.929 1.00 21.91 203 GLU A C 1
ATOM 1332 O O . GLU A 1 203 ? 34.420 29.360 -18.482 1.00 26.40 203 GLU A O 1
ATOM 1338 N N . PRO A 1 204 ? 32.957 30.806 -17.577 1.00 25.59 204 PRO A N 1
ATOM 1339 C CA . PRO A 1 204 ? 31.721 30.038 -17.802 1.00 22.64 204 PRO A CA 1
ATOM 1340 C C . PRO A 1 204 ? 31.477 29.662 -19.270 1.00 30.00 204 PRO A C 1
ATOM 1341 O O . PRO A 1 204 ? 30.935 28.584 -19.556 1.00 27.44 204 PRO A O 1
ATOM 1345 N N . HIS A 1 205 ? 31.842 30.549 -20.189 1.00 23.20 205 HIS A N 1
ATOM 1346 C CA . HIS A 1 205 ? 31.712 30.251 -21.620 1.00 27.67 205 HIS A CA 1
ATOM 1347 C C . HIS A 1 205 ? 32.481 29.012 -21.990 1.00 30.62 205 HIS A C 1
ATOM 1348 O O . HIS A 1 205 ? 32.196 28.401 -23.018 1.00 32.94 205 HIS A O 1
ATOM 1355 N N . TYR A 1 206 ? 33.446 28.631 -21.154 1.00 18.85 206 TYR A N 1
ATOM 1356 C CA . TYR A 1 206 ? 34.209 27.433 -21.432 1.00 18.86 206 TYR A CA 1
ATOM 1357 C C . TYR A 1 206 ? 33.662 26.233 -20.702 1.00 17.88 206 TYR A C 1
ATOM 1358 O O . TYR A 1 206 ? 34.216 25.146 -20.771 1.00 17.73 206 TYR A O 1
ATOM 1367 N N . THR A 1 207 ? 32.542 26.426 -20.035 1.00 19.85 207 THR A N 1
ATOM 1368 C CA . THR A 1 207 ? 31.919 25.329 -19.329 1.00 29.84 207 THR A CA 1
ATOM 1369 C C . THR A 1 207 ? 31.003 24.622 -20.329 1.00 28.58 207 THR A C 1
ATOM 1370 O O . THR A 1 207 ? 30.241 25.276 -21.038 1.00 25.94 207 THR A O 1
ATOM 1374 N N . ARG A 1 208 ? 31.078 23.292 -20.377 1.00 20.10 208 ARG A N 1
ATOM 1375 C CA . ARG A 1 208 ? 30.288 22.537 -21.335 1.00 32.73 208 ARG A CA 1
ATOM 1376 C C . ARG A 1 208 ? 29.915 21.126 -20.812 1.00 28.33 208 ARG A C 1
ATOM 1377 O O . ARG A 1 208 ? 30.531 20.616 -19.868 1.00 24.56 208 ARG A O 1
ATOM 1385 N N . LYS A 1 209 ? 28.885 20.519 -21.404 1.00 21.14 209 LYS A N 1
ATOM 1386 C CA . LYS A 1 209 ? 28.445 19.187 -21.008 1.00 22.85 209 LYS A CA 1
ATOM 1387 C C . LYS A 1 209 ? 29.476 18.139 -21.402 1.00 21.37 209 LYS A C 1
ATOM 1388 O O . LYS A 1 209 ? 29.982 18.137 -22.506 1.00 25.35 209 LYS A O 1
ATOM 1394 N N . GLU A 1 210 ? 29.777 17.225 -20.495 1.00 20.58 210 GLU A N 1
ATOM 1395 C CA . GLU A 1 210 ? 30.770 16.213 -20.791 1.00 19.45 210 GLU A CA 1
ATOM 1396 C C . GLU A 1 210 ? 30.447 14.947 -19.994 1.00 32.37 210 GLU A C 1
ATOM 1397 O O . GLU A 1 210 ? 29.831 15.019 -18.942 1.00 28.98 210 GLU A O 1
ATOM 1403 N N . ASP A 1 211 ? 30.851 13.789 -20.498 1.00 32.28 211 ASP A N 1
ATOM 1404 C CA . ASP A 1 211 ? 30.628 12.543 -19.782 1.00 34.89 211 ASP A CA 1
ATOM 1405 C C . ASP A 1 211 ? 31.482 12.377 -18.540 1.00 26.01 211 ASP A C 1
ATOM 1406 O O . ASP A 1 211 ? 32.668 12.693 -18.549 1.00 28.39 211 ASP A O 1
ATOM 1411 N N . PHE A 1 212 ? 30.880 11.849 -17.482 1.00 27.42 212 PHE A N 1
ATOM 1412 C CA . PHE A 1 212 ? 31.631 11.520 -16.267 1.00 24.06 212 PHE A CA 1
ATOM 1413 C C . PHE A 1 212 ? 31.461 10.029 -15.992 1.00 25.10 212 PHE A C 1
ATOM 1414 O O . PHE A 1 212 ? 30.332 9.526 -15.905 1.00 17.80 212 PHE A O 1
ATOM 1422 N N . TYR A 1 213 ? 32.580 9.321 -15.886 1.00 12.82 213 TYR A N 1
ATOM 1423 C CA . TYR A 1 213 ? 32.528 7.893 -15.649 1.00 20.60 213 TYR A CA 1
ATOM 1424 C C . TYR A 1 213 ? 32.431 7.610 -14.169 1.00 25.42 213 TYR A C 1
ATOM 1425 O O . TYR A 1 213 ? 33.368 7.905 -13.421 1.00 26.27 213 TYR A O 1
ATOM 1434 N N . ILE A 1 214 ? 31.306 7.044 -13.750 1.00 30.38 214 ILE A N 1
ATOM 1435 C CA . ILE A 1 214 ? 31.106 6.606 -12.356 1.00 25.17 214 ILE A CA 1
ATOM 1436 C C . ILE A 1 214 ? 31.561 5.150 -12.142 1.00 27.27 214 ILE A C 1
ATOM 1437 O O . ILE A 1 214 ? 32.316 4.863 -11.245 1.00 31.45 214 ILE A O 1
ATOM 1442 N N . SER A 1 215 ? 31.100 4.251 -13.004 1.00 28.37 215 SER A N 1
ATOM 1443 C CA . SER A 1 215 ? 31.468 2.847 -12.978 1.00 26.73 215 SER A CA 1
ATOM 1444 C C . SER A 1 215 ? 31.102 2.257 -14.349 1.00 31.10 215 SER A C 1
ATOM 1445 O O . SER A 1 215 ? 30.505 2.945 -15.165 1.00 30.46 215 SER A O 1
ATOM 1448 N N . PRO A 1 216 ? 31.455 0.985 -14.605 1.00 32.71 216 PRO A N 1
ATOM 1449 C CA . PRO A 1 216 ? 31.171 0.380 -15.914 1.00 39.41 216 PRO A CA 1
ATOM 1450 C C . PRO A 1 216 ? 29.726 0.499 -16.328 1.00 44.74 216 PRO A C 1
ATOM 1451 O O . PRO A 1 216 ? 29.424 0.708 -17.500 1.00 40.00 216 PRO A O 1
ATOM 1455 N N . ASP A 1 217 ? 28.828 0.385 -15.368 1.00 40.40 217 ASP A N 1
ATOM 1456 C CA . ASP A 1 217 ? 27.412 0.434 -15.695 1.00 51.69 217 ASP A CA 1
ATOM 1457 C C . ASP A 1 217 ? 26.816 1.841 -15.559 1.00 56.26 217 ASP A C 1
ATOM 1458 O O . ASP A 1 217 ? 25.604 2.021 -15.714 1.00 52.80 217 ASP A O 1
ATOM 1463 N N . ARG A 1 218 ? 27.661 2.834 -15.275 1.00 42.95 218 ARG A N 1
ATOM 1464 C CA . ARG A 1 218 ? 27.172 4.179 -14.986 1.00 33.42 218 ARG A CA 1
ATOM 1465 C C . ARG A 1 218 ? 28.024 5.319 -15.562 1.00 32.09 218 ARG A C 1
ATOM 1466 O O . ARG A 1 218 ? 29.169 5.516 -15.180 1.00 32.84 218 ARG A O 1
ATOM 1474 N N . GLN A 1 219 ? 27.449 6.083 -16.475 1.00 38.51 219 GLN A N 1
ATOM 1475 C CA . GLN A 1 219 ? 28.044 7.349 -16.877 1.00 34.97 219 GLN A CA 1
ATOM 1476 C C . GLN A 1 219 ? 27.020 8.437 -16.721 1.00 32.67 219 GLN A C 1
ATOM 1477 O O . GLN A 1 219 ? 25.834 8.195 -16.845 1.00 49.50 219 GLN A O 1
ATOM 1483 N N . ILE A 1 220 ? 27.462 9.637 -16.388 1.00 30.20 220 ILE A N 1
ATOM 1484 C CA . ILE A 1 220 ? 26.529 10.751 -16.376 1.00 21.03 220 ILE A CA 1
ATOM 1485 C C . ILE A 1 220 ? 27.112 11.926 -17.152 1.00 34.69 220 ILE A C 1
ATOM 1486 O O . ILE A 1 220 ? 28.291 11.951 -17.566 1.00 31.03 220 ILE A O 1
ATOM 1491 N N . THR A 1 221 ? 26.247 12.894 -17.362 1.00 27.74 221 THR A N 1
ATOM 1492 C CA . THR A 1 221 ? 26.616 14.113 -18.021 1.00 32.38 221 THR A CA 1
ATOM 1493 C C . THR A 1 221 ? 26.727 15.159 -16.924 1.00 28.89 221 THR A C 1
ATOM 1494 O O . THR A 1 221 ? 25.851 15.278 -16.079 1.00 37.45 221 THR A O 1
ATOM 1498 N N . VAL A 1 222 ? 27.838 15.877 -16.921 1.00 25.67 222 VAL A N 1
ATOM 1499 C CA . VAL A 1 222 ? 28.107 16.898 -15.934 1.00 25.17 222 VAL A CA 1
ATOM 1500 C C . VAL A 1 222 ? 28.367 18.219 -16.638 1.00 23.68 222 VAL A C 1
ATOM 1501 O O . VAL A 1 222 ? 28.669 18.246 -17.837 1.00 24.87 222 VAL A O 1
ATOM 1505 N N . ASP A 1 223 ? 28.244 19.318 -15.904 1.00 25.94 223 ASP A N 1
ATOM 1506 C CA . ASP A 1 223 ? 28.731 20.583 -16.415 1.00 19.41 223 ASP A CA 1
ATOM 1507 C C . ASP A 1 223 ? 30.224 20.664 -16.132 1.00 20.48 223 ASP A C 1
ATOM 1508 O O . ASP A 1 223 ? 30.628 20.737 -14.982 1.00 15.88 223 ASP A O 1
ATOM 1529 N N . THR A 1 226 ? 36.514 24.196 -17.534 1.00 15.44 226 THR A N 1
ATOM 1530 C CA . THR A 1 226 ? 37.764 23.944 -18.234 1.00 22.99 226 THR A CA 1
ATOM 1531 C C . THR A 1 226 ? 38.628 25.184 -18.115 1.00 15.47 226 THR A C 1
ATOM 1532 O O . THR A 1 226 ? 38.123 26.294 -18.100 1.00 16.01 226 THR A O 1
ATOM 1536 N N . GLN A 1 227 ? 39.934 24.980 -18.030 1.00 16.52 227 GLN A N 1
ATOM 1537 C CA . GLN A 1 227 ? 40.870 26.075 -18.014 1.00 19.42 227 GLN A CA 1
ATOM 1538 C C . GLN A 1 227 ? 42.307 25.591 -18.256 1.00 31.26 227 GLN A C 1
ATOM 1539 O O . GLN A 1 227 ? 42.678 24.432 -17.957 1.00 21.40 227 GLN A O 1
ATOM 1545 N N . GLU A 1 228 ? 43.106 26.457 -18.872 1.00 23.15 228 GLU A N 1
ATOM 1546 C CA . GLU A 1 228 ? 44.513 26.152 -18.991 1.00 33.44 228 GLU A CA 1
ATOM 1547 C C . GLU A 1 228 ? 45.227 27.185 -18.171 1.00 22.70 228 GLU A C 1
ATOM 1548 O O . GLU A 1 228 ? 44.870 28.354 -18.192 1.00 29.59 228 GLU A O 1
ATOM 1554 N N . GLY A 1 229 ? 46.206 26.744 -17.407 1.00 24.54 229 GLY A N 1
ATOM 1555 C CA . GLY A 1 229 ? 46.768 27.599 -16.389 1.00 26.29 229 GLY A CA 1
ATOM 1556 C C . GLY A 1 22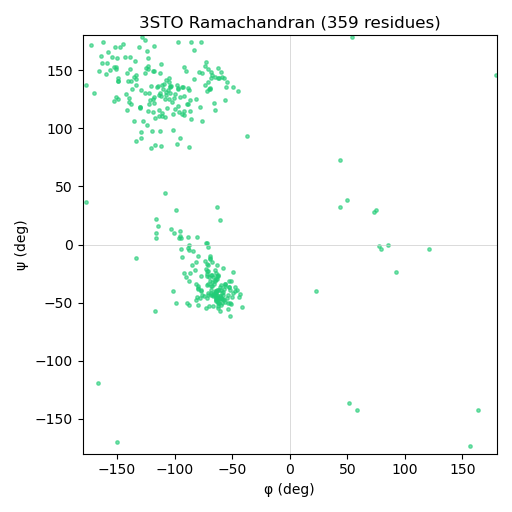9 ? 47.997 27.050 -15.708 1.00 27.54 229 GLY A C 1
ATOM 1557 O O . GLY A 1 229 ? 48.403 25.906 -15.915 1.00 27.44 229 GLY A O 1
ATOM 1558 N N . VAL A 1 230 ? 48.613 27.905 -14.908 1.00 20.63 230 VAL A N 1
ATOM 1559 C CA . VAL A 1 230 ? 49.774 27.512 -14.166 1.00 29.29 230 VAL A CA 1
ATOM 1560 C C . VAL A 1 230 ? 49.239 27.023 -12.844 1.00 30.32 230 VAL A C 1
ATOM 1561 O O . VAL A 1 230 ? 48.386 27.671 -12.237 1.00 24.60 230 VAL A O 1
ATOM 1573 N N . LYS A 1 232 ? 50.262 24.052 -9.316 1.00 17.49 232 LYS A N 1
ATOM 1574 C CA . LYS A 1 232 ? 51.106 23.021 -8.726 1.00 23.76 232 LYS A CA 1
ATOM 1575 C C . LYS A 1 232 ? 50.562 21.640 -9.068 1.00 22.01 232 LYS A C 1
ATOM 1576 O O . LYS A 1 232 ? 49.360 21.393 -9.010 1.00 15.98 232 LYS A O 1
ATOM 1582 N N . TYR A 1 233 ? 51.453 20.748 -9.453 1.00 17.99 233 TYR A N 1
ATOM 1583 C CA . TYR A 1 233 ? 51.028 19.483 -10.003 1.00 13.37 233 TYR A CA 1
ATOM 1584 C C . TYR A 1 233 ? 52.075 18.434 -9.706 1.00 18.96 233 TYR A C 1
ATOM 1585 O O . TYR A 1 233 ? 53.259 18.738 -9.586 1.00 21.44 233 TYR A O 1
ATOM 1594 N N . GLY A 1 234 ? 51.645 17.189 -9.590 1.00 18.23 234 GLY A N 1
ATOM 1595 C CA . GLY A 1 234 ? 52.586 16.109 -9.398 1.00 10.57 234 GLY A CA 1
ATOM 1596 C C . GLY A 1 234 ? 51.936 14.801 -9.788 1.00 20.01 234 GLY A C 1
ATOM 1597 O O . GLY A 1 234 ? 50.726 14.624 -9.572 1.00 16.25 234 GLY A O 1
ATOM 1598 N N . LYS A 1 235 ? 52.743 13.882 -10.330 1.00 19.17 235 LYS A N 1
ATOM 1599 C CA . LYS A 1 235 ? 52.303 12.532 -10.666 1.00 15.70 235 LYS A CA 1
ATOM 1600 C C . LYS A 1 235 ? 52.962 11.498 -9.776 1.00 26.20 235 LYS A C 1
ATOM 1601 O O . LYS A 1 235 ? 54.179 11.469 -9.654 1.00 23.93 235 LYS A O 1
ATOM 1607 N N . PHE A 1 236 ? 52.157 10.641 -9.154 1.00 22.97 236 PHE A N 1
ATOM 1608 C CA . PHE A 1 236 ? 52.685 9.687 -8.202 1.00 21.80 236 PHE A CA 1
ATOM 1609 C C . PHE A 1 236 ? 52.363 8.285 -8.687 1.00 26.97 236 PHE A C 1
ATOM 1610 O O . PHE A 1 236 ? 51.394 7.662 -8.269 1.00 31.95 236 PHE A O 1
ATOM 1618 N N . GLU A 1 237 ? 53.215 7.809 -9.585 1.00 30.60 237 GLU A N 1
ATOM 1619 C CA . GLU A 1 237 ? 52.992 6.584 -10.338 1.00 42.52 237 GLU A CA 1
ATOM 1620 C C . GLU A 1 237 ? 52.833 5.374 -9.441 1.00 41.31 237 GLU A C 1
ATOM 1621 O O . GLU A 1 237 ? 51.981 4.518 -9.675 1.00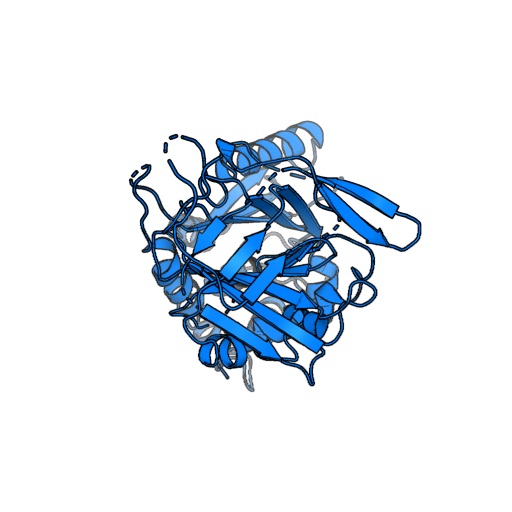 39.18 237 GLU A O 1
ATOM 1627 N N . ASP A 1 238 ? 53.671 5.312 -8.418 1.00 37.41 238 ASP A N 1
ATOM 1628 C CA . ASP A 1 238 ? 53.668 4.206 -7.475 1.00 35.54 238 ASP A CA 1
ATOM 1629 C C . ASP A 1 238 ? 52.407 4.154 -6.609 1.00 34.72 238 ASP A C 1
ATOM 1630 O O . ASP A 1 238 ? 51.921 3.085 -6.306 1.00 47.33 238 ASP A O 1
ATOM 1635 N N . GLU A 1 239 ? 51.855 5.294 -6.229 1.00 28.61 239 GLU A N 1
ATOM 1636 C CA . GLU A 1 239 ? 50.591 5.286 -5.507 1.00 24.75 239 GLU A CA 1
ATOM 1637 C C . GLU A 1 239 ? 49.401 5.286 -6.462 1.00 20.61 239 GLU A C 1
ATOM 1638 O O . GLU A 1 239 ? 48.259 5.217 -6.046 1.00 23.89 239 GLU A O 1
ATOM 1644 N N . GLY A 1 240 ? 49.670 5.391 -7.748 1.00 22.50 240 GLY A N 1
ATOM 1645 C CA . GLY A 1 240 ? 48.611 5.375 -8.737 1.00 19.72 240 GLY A CA 1
ATOM 1646 C C . GLY A 1 240 ? 47.726 6.600 -8.860 1.00 22.95 240 GLY A C 1
ATOM 1647 O O . GLY A 1 240 ? 46.574 6.477 -9.305 1.00 21.26 240 GLY A O 1
ATOM 1648 N N . PHE A 1 241 ? 48.249 7.785 -8.514 1.00 18.82 241 PHE A N 1
ATOM 1649 C CA . PHE A 1 241 ? 47.479 9.032 -8.725 1.00 12.79 241 PHE A CA 1
ATOM 1650 C C . PHE A 1 241 ? 48.314 10.271 -9.119 1.00 14.18 241 PHE A C 1
ATOM 1651 O O . PHE A 1 241 ? 49.545 10.255 -9.124 1.00 15.70 241 PHE A O 1
ATOM 1659 N N . GLU A 1 242 ? 47.625 11.343 -9.454 1.00 14.26 242 GLU A N 1
ATOM 1660 C CA . GLU A 1 242 ? 48.272 12.612 -9.737 1.00 20.08 242 GLU A CA 1
ATOM 1661 C C . GLU A 1 242 ? 47.480 13.678 -9.010 1.00 16.69 242 GLU A C 1
ATOM 1662 O O . GLU A 1 242 ? 46.309 13.474 -8.715 1.00 12.82 242 GLU A O 1
ATOM 1668 N N . ILE A 1 243 ? 48.110 14.822 -8.749 1.00 14.10 243 ILE A N 1
ATOM 1669 C CA . ILE A 1 243 ? 47.511 15.839 -7.921 1.00 11.06 243 ILE A CA 1
ATOM 1670 C C . ILE A 1 243 ? 47.740 17.228 -8.498 1.00 14.25 243 ILE A C 1
ATOM 1671 O O . ILE A 1 243 ? 48.826 17.507 -8.995 1.00 17.06 243 ILE A O 1
ATOM 1676 N N . VAL A 1 244 ? 46.724 18.090 -8.422 1.00 10.91 244 VAL A N 1
ATOM 1677 C CA . VAL A 1 244 ? 46.883 19.507 -8.667 1.00 18.13 244 VAL A CA 1
ATOM 1678 C C . VAL A 1 244 ? 46.416 20.247 -7.455 1.00 18.19 244 VAL A C 1
ATOM 1679 O O . VAL A 1 244 ? 45.579 19.755 -6.709 1.00 23.75 244 VAL A O 1
ATOM 1683 N N . SER A 1 245 ? 46.965 21.444 -7.272 1.00 22.12 245 SER A N 1
ATOM 1684 C CA . SER A 1 245 ? 46.557 22.346 -6.199 1.00 19.65 245 SER A CA 1
ATOM 1685 C C . SER A 1 245 ? 46.103 23.642 -6.833 1.00 24.16 245 SER A C 1
ATOM 1686 O O . SER A 1 245 ? 46.855 24.272 -7.559 1.00 28.93 245 SER A O 1
ATOM 1689 N N . LYS A 1 246 ? 44.860 24.021 -6.600 1.00 18.93 246 LYS A N 1
ATOM 1690 C CA . LYS A 1 246 ? 44.330 25.210 -7.228 1.00 14.72 246 LYS A CA 1
ATOM 1691 C C . LYS A 1 246 ? 43.994 26.194 -6.119 1.00 22.46 246 LYS A C 1
ATOM 1692 O O . LYS A 1 246 ? 43.042 26.004 -5.373 1.00 17.75 246 LYS A O 1
ATOM 1698 N N . PRO A 1 247 ? 44.779 27.264 -6.019 1.00 25.69 247 PRO A N 1
ATOM 1699 C CA . PRO A 1 247 ? 44.652 28.192 -4.891 1.00 19.84 247 PRO A CA 1
ATOM 1700 C C . PRO A 1 247 ? 43.346 28.987 -4.875 1.00 15.69 247 PRO A C 1
ATOM 1701 O O . PRO A 1 247 ? 42.779 29.381 -5.895 1.00 20.36 247 PRO A O 1
ATOM 1705 N N . LEU A 1 248 ? 42.879 29.251 -3.668 1.00 20.78 248 LEU A N 1
ATOM 1706 C CA . LEU A 1 248 ? 41.774 30.163 -3.476 1.00 18.44 248 LEU A CA 1
ATOM 1707 C C . LEU A 1 248 ? 42.328 31.569 -3.401 1.00 16.58 248 LEU A C 1
ATOM 1708 O O . LEU A 1 248 ? 43.549 31.774 -3.458 1.00 13.73 248 LEU A O 1
ATOM 1713 N N . ASN A 1 249 ? 41.443 32.542 -3.339 1.00 13.62 249 ASN A N 1
ATOM 1714 C CA . ASN A 1 249 ? 41.896 33.896 -3.484 1.00 19.33 249 ASN A CA 1
ATOM 1715 C C . ASN A 1 249 ? 42.692 34.330 -2.253 1.00 23.67 249 ASN A C 1
ATOM 1716 O O . ASN A 1 249 ? 43.717 34.969 -2.365 1.00 23.03 249 ASN A O 1
ATOM 1721 N N . ASN A 1 250 ? 42.215 33.955 -1.078 1.00 19.07 250 ASN A N 1
ATOM 1722 C CA . ASN A 1 250 ? 43.077 33.946 0.072 1.00 17.54 250 ASN A CA 1
ATOM 1723 C C . ASN A 1 250 ? 43.965 32.704 -0.067 1.00 20.04 250 ASN A C 1
ATOM 1724 O O . ASN A 1 250 ? 43.512 31.558 0.094 1.00 20.84 250 ASN A O 1
ATOM 1729 N N . THR A 1 251 ? 45.225 32.914 -0.405 1.00 16.04 251 THR A N 1
ATOM 1730 C CA . THR A 1 251 ? 46.026 31.796 -0.872 1.00 15.64 251 THR A CA 1
ATOM 1731 C C . THR A 1 251 ? 46.605 30.900 0.214 1.00 25.38 251 THR A C 1
ATOM 1732 O O . THR A 1 251 ? 47.390 29.984 -0.071 1.00 28.57 251 THR A O 1
ATOM 1736 N N . ARG A 1 252 ? 46.220 31.155 1.459 1.00 20.96 252 ARG A N 1
ATOM 1737 C CA . ARG A 1 252 ? 46.502 30.209 2.529 1.00 22.04 252 ARG A CA 1
ATOM 1738 C C . ARG A 1 252 ? 45.726 28.873 2.275 1.00 22.52 252 ARG A C 1
ATOM 1739 O O . ARG A 1 252 ? 46.147 27.785 2.657 1.00 18.47 252 ARG A O 1
ATOM 1747 N N . PHE A 1 253 ? 44.578 28.985 1.631 1.00 16.63 253 PHE A N 1
ATOM 1748 C CA . PHE A 1 253 ? 43.755 27.843 1.317 1.00 22.90 253 PHE A CA 1
ATOM 1749 C C . PHE A 1 253 ? 43.867 27.480 -0.168 1.00 31.17 253 PHE A C 1
ATOM 1750 O O . PHE A 1 253 ? 43.916 28.357 -1.038 1.00 21.46 253 PHE A O 1
ATOM 1758 N N . THR A 1 254 ? 43.917 26.175 -0.439 1.00 30.18 254 THR A N 1
ATOM 1759 C CA . THR A 1 254 ? 43.972 25.670 -1.806 1.00 22.02 254 THR A CA 1
ATOM 1760 C C . THR A 1 254 ? 43.078 24.445 -1.973 1.00 22.34 254 THR A C 1
ATOM 1761 O O . THR A 1 254 ? 42.810 23.726 -1.010 1.00 21.07 254 THR A O 1
ATOM 1765 N N . PHE A 1 255 ? 42.560 24.251 -3.181 1.00 18.45 255 PHE A N 1
ATOM 1766 C CA . PHE A 1 255 ? 41.731 23.099 -3.474 1.00 15.25 255 PHE A CA 1
ATOM 1767 C C . PHE A 1 255 ? 42.594 22.037 -4.103 1.00 14.44 255 PHE A C 1
ATOM 1768 O O . PHE A 1 255 ? 43.127 22.256 -5.174 1.00 18.68 255 PHE A O 1
ATOM 1776 N N . VAL A 1 256 ? 42.767 20.915 -3.409 1.00 13.86 256 VAL A N 1
ATOM 1777 C CA . VAL A 1 256 ? 43.631 19.837 -3.847 1.00 14.87 256 VAL A CA 1
ATOM 1778 C C . VAL A 1 256 ? 42.776 18.717 -4.438 1.00 21.81 256 VAL A C 1
ATOM 1779 O O . VAL A 1 256 ? 41.871 18.234 -3.771 1.00 16.68 256 VAL A O 1
ATOM 1783 N N . ILE A 1 257 ? 43.038 18.351 -5.701 1.00 15.87 257 ILE A N 1
ATOM 1784 C CA . ILE A 1 257 ? 42.354 17.238 -6.357 1.00 11.70 257 ILE A CA 1
ATOM 1785 C C . ILE A 1 257 ? 43.297 16.079 -6.503 1.00 14.38 257 ILE A C 1
ATOM 1786 O O . ILE A 1 257 ? 44.446 16.237 -6.906 1.00 16.04 257 ILE A O 1
ATOM 1791 N N . VAL A 1 258 ? 42.824 14.909 -6.100 1.00 15.78 258 VAL A N 1
ATOM 1792 C CA . VAL A 1 258 ? 43.618 13.705 -6.206 1.00 18.71 258 VAL A CA 1
ATOM 1793 C C . VAL A 1 258 ? 42.948 12.782 -7.216 1.00 20.57 258 VAL A C 1
ATOM 1794 O O . VAL A 1 258 ? 41.870 12.248 -6.954 1.00 17.52 258 VAL A O 1
ATOM 1798 N N . LEU A 1 259 ? 43.593 12.612 -8.368 1.00 14.47 259 LEU A N 1
ATOM 1799 C CA . LEU A 1 259 ? 42.978 11.920 -9.497 1.00 15.57 259 LEU A CA 1
ATOM 1800 C C . LEU A 1 259 ? 43.722 10.620 -9.768 1.00 15.14 259 LEU A C 1
ATOM 1801 O O . LEU A 1 259 ? 44.905 10.623 -10.117 1.00 19.82 259 LEU A O 1
ATOM 1806 N N . PRO A 1 260 ? 43.027 9.493 -9.590 1.00 21.53 260 PRO A N 1
ATOM 1807 C CA . PRO A 1 260 ? 43.618 8.188 -9.926 1.00 19.40 260 PRO A CA 1
ATOM 1808 C C . PRO A 1 260 ? 44.063 8.148 -11.387 1.00 15.42 260 PRO A C 1
ATOM 1809 O O . PRO A 1 260 ? 43.404 8.718 -12.269 1.00 16.34 260 PRO A O 1
ATOM 1813 N N . LEU A 1 261 ? 45.179 7.478 -11.634 1.00 23.97 261 LEU A N 1
ATOM 1814 C CA . LEU A 1 261 ? 45.708 7.373 -12.995 1.00 27.38 261 LEU A CA 1
ATOM 1815 C C . LEU A 1 261 ? 44.813 6.604 -13.982 1.00 27.66 261 LEU A C 1
ATOM 1816 O O . LEU A 1 261 ? 44.887 6.806 -15.181 1.00 31.29 261 LEU A O 1
ATOM 1821 N N . GLU A 1 262 ? 43.933 5.750 -13.499 1.00 27.94 262 GLU A N 1
ATOM 1822 C CA . GLU A 1 262 ? 42.996 5.153 -14.431 1.00 31.38 262 GLU A CA 1
ATOM 1823 C C . GLU A 1 262 ? 41.591 5.340 -13.893 1.00 30.35 262 GLU A C 1
ATOM 1824 O O . GLU A 1 262 ? 41.408 5.909 -12.827 1.00 24.66 262 GLU A O 1
ATOM 1830 N N . LYS A 1 263 ? 40.592 4.881 -14.632 1.00 28.89 263 LYS A N 1
ATOM 1831 C CA . LYS A 1 263 ? 39.243 5.253 -14.274 1.00 30.00 263 LYS A CA 1
ATOM 1832 C C . LYS A 1 263 ? 38.559 4.228 -13.374 1.00 22.82 263 LYS A C 1
ATOM 1833 O O . LYS A 1 263 ? 37.481 4.480 -12.874 1.00 27.31 263 LYS A O 1
ATOM 1839 N N . TRP A 1 264 ? 39.151 3.056 -13.198 1.00 27.02 264 TRP A N 1
ATOM 1840 C CA . TRP A 1 264 ? 38.385 1.980 -12.562 1.00 42.07 264 TRP A CA 1
ATOM 1841 C C . TRP A 1 264 ? 38.536 1.903 -11.042 1.00 32.19 264 TRP A C 1
ATOM 1842 O O . TRP A 1 264 ? 37.655 1.378 -10.386 1.00 34.39 264 TRP A O 1
ATOM 1853 N N . SER A 1 265 ? 39.653 2.417 -10.517 1.00 33.42 265 SER A N 1
ATOM 1854 C CA . SER A 1 265 ? 40.038 2.289 -9.105 1.00 31.02 265 SER A CA 1
ATOM 1855 C C . SER A 1 265 ? 40.522 3.603 -8.459 1.00 29.41 265 SER A C 1
ATOM 1856 O O . SER A 1 265 ? 41.156 4.423 -9.099 1.00 30.61 265 SER A O 1
ATOM 1859 N N . LEU A 1 266 ? 40.229 3.788 -7.186 1.00 23.79 266 LEU A N 1
ATOM 1860 C CA . LEU A 1 266 ? 40.721 4.936 -6.458 1.00 17.91 266 LEU A CA 1
ATOM 1861 C C . LEU A 1 266 ? 42.234 4.814 -6.156 1.00 23.18 266 LEU A C 1
ATOM 1862 O O . LEU A 1 266 ? 42.913 5.817 -5.931 1.00 22.95 266 LEU A O 1
ATOM 1867 N N . ASN A 1 267 ? 42.771 3.598 -6.186 1.00 20.43 267 ASN A N 1
ATOM 1868 C CA . ASN A 1 267 ? 44.197 3.405 -5.940 1.00 18.50 267 ASN A CA 1
ATOM 1869 C C . ASN A 1 267 ? 44.610 3.950 -4.559 1.00 23.40 267 ASN A C 1
ATOM 1870 O O . ASN A 1 267 ? 43.845 3.826 -3.597 1.00 29.18 267 ASN A O 1
ATOM 1875 N N . GLY A 1 268 ? 45.802 4.546 -4.449 1.00 23.61 268 GLY A N 1
ATOM 1876 C CA . GLY A 1 268 ? 46.286 5.067 -3.173 1.00 11.31 268 GLY A CA 1
ATOM 1877 C C . GLY A 1 268 ? 45.556 6.308 -2.699 1.00 17.16 268 GLY A C 1
ATOM 1878 O O . GLY A 1 268 ? 45.827 6.830 -1.632 1.00 22.57 268 GLY A O 1
ATOM 1879 N N . ALA A 1 269 ? 44.616 6.787 -3.503 1.00 18.25 269 ALA A N 1
ATOM 1880 C CA . ALA A 1 269 ? 43.942 8.034 -3.201 1.00 18.09 269 ALA A CA 1
ATOM 1881 C C . ALA A 1 269 ? 43.146 7.900 -1.905 1.00 28.24 269 ALA A C 1
ATOM 1882 O O . ALA A 1 269 ? 42.875 8.891 -1.236 1.00 24.59 269 ALA A O 1
ATOM 1884 N N . THR A 1 270 ? 42.777 6.669 -1.567 1.00 20.21 270 THR A N 1
ATOM 1885 C CA . THR A 1 270 ? 42.018 6.400 -0.344 1.00 27.51 270 THR A CA 1
ATOM 1886 C C . THR A 1 270 ? 42.877 6.564 0.900 1.00 16.82 270 THR A C 1
ATOM 1887 O O . THR A 1 270 ? 42.397 6.984 1.916 1.00 19.34 270 THR A O 1
ATOM 1891 N N . GLU A 1 271 ? 44.147 6.209 0.801 1.00 13.77 271 GLU A N 1
ATOM 1892 C CA . GLU A 1 271 ? 45.093 6.458 1.860 1.00 17.47 271 GLU A CA 1
ATOM 1893 C C . GLU A 1 271 ? 45.338 7.970 2.225 1.00 21.97 271 GLU A C 1
ATOM 1894 O O . GLU A 1 271 ? 45.690 8.293 3.348 1.00 27.22 271 GLU A O 1
ATOM 1900 N N . LEU A 1 272 ? 45.127 8.886 1.294 1.00 17.04 272 LEU A N 1
ATOM 1901 C CA . LEU A 1 272 ? 45.157 10.301 1.624 1.00 22.00 272 LEU A CA 1
ATOM 1902 C C . LEU A 1 272 ? 43.858 10.756 2.273 1.00 24.20 272 LEU A C 1
ATOM 1903 O O . LEU A 1 272 ? 43.890 11.624 3.140 1.00 23.48 272 LEU A O 1
ATOM 1908 N N . LEU A 1 273 ? 42.727 10.195 1.831 1.00 18.73 273 LEU A N 1
ATOM 1909 C CA . LEU A 1 273 ? 41.441 10.503 2.436 1.00 18.60 273 LEU A CA 1
ATOM 1910 C C . LEU A 1 273 ? 41.378 9.973 3.891 1.00 26.15 273 LEU A C 1
ATOM 1911 O O . LEU A 1 273 ? 40.922 10.676 4.796 1.00 24.00 273 LEU A O 1
ATOM 1916 N N . ASN A 1 274 ? 41.861 8.754 4.132 1.00 18.20 274 ASN A N 1
ATOM 1917 C CA . ASN A 1 274 ? 41.788 8.201 5.473 1.00 21.94 274 ASN A CA 1
ATOM 1918 C C . ASN A 1 274 ? 42.953 8.649 6.379 1.00 30.65 274 ASN A C 1
ATOM 1919 O O . ASN A 1 274 ? 42.963 8.351 7.566 1.00 27.84 274 ASN A O 1
ATOM 1924 N N . GLY A 1 275 ? 43.920 9.372 5.810 1.00 28.74 275 GLY A N 1
ATOM 1925 C CA . GLY A 1 275 ? 45.034 9.902 6.574 1.00 22.40 275 GLY A CA 1
ATOM 1926 C C . GLY A 1 275 ? 46.232 8.973 6.796 1.00 27.57 275 GLY A C 1
ATOM 1927 O O . GLY A 1 275 ? 47.206 9.372 7.416 1.00 21.22 275 GLY A O 1
ATOM 1928 N N . ASN A 1 276 ? 46.179 7.744 6.293 1.00 24.25 276 ASN A N 1
ATOM 1929 C CA . ASN A 1 276 ? 47.334 6.854 6.388 1.00 22.14 276 ASN A CA 1
ATOM 1930 C C . ASN A 1 276 ? 48.522 7.407 5.634 1.00 27.08 276 ASN A C 1
ATOM 1931 O O . ASN A 1 276 ? 49.671 7.129 5.969 1.00 34.56 276 ASN A O 1
ATOM 1936 N N . LYS A 1 277 ? 48.240 8.167 4.583 1.00 28.09 277 LYS A N 1
ATOM 1937 C CA . LYS A 1 277 ? 49.267 8.899 3.867 1.00 23.55 277 LYS A CA 1
ATOM 1938 C C . LYS A 1 277 ? 49.082 10.361 4.222 1.00 24.30 277 LYS A C 1
ATOM 1939 O O . LYS A 1 277 ? 47.950 10.825 4.369 1.00 19.64 277 LYS A O 1
ATOM 1945 N N . VAL A 1 278 ? 50.189 11.078 4.387 1.00 26.78 278 VAL A N 1
ATOM 1946 C CA . VAL A 1 278 ? 50.149 12.450 4.919 1.00 26.89 278 VAL A CA 1
ATOM 1947 C C . VAL A 1 278 ? 50.096 13.467 3.786 1.00 26.22 278 VAL A C 1
ATOM 1948 O O . VAL A 1 278 ? 51.061 13.608 3.037 1.00 27.15 278 VAL A O 1
ATOM 1952 N N . LEU A 1 279 ? 48.963 14.154 3.668 1.00 21.73 279 LEU A N 1
ATOM 1953 C CA . LEU A 1 279 ? 48.694 15.027 2.537 1.00 21.09 279 LEU A CA 1
ATOM 1954 C C . LEU A 1 279 ? 49.782 16.078 2.327 1.00 23.72 279 LEU A C 1
ATOM 1955 O O . LEU A 1 279 ? 50.236 16.303 1.197 1.00 26.00 279 LEU A O 1
ATOM 1960 N N . SER A 1 280 ? 50.192 16.721 3.416 1.00 21.52 280 SER A N 1
ATOM 1961 C CA . SER A 1 280 ? 51.197 17.784 3.357 1.00 22.87 280 SER A CA 1
ATOM 1962 C C . SER A 1 280 ? 52.499 17.334 2.715 1.00 24.04 280 SER A C 1
ATOM 1963 O O . SER A 1 280 ? 53.137 18.127 2.038 1.00 28.03 280 SER A O 1
ATOM 1966 N N . GLU A 1 281 ? 52.877 16.071 2.917 1.00 21.55 281 GLU A N 1
ATOM 1967 C CA . GLU A 1 281 ? 54.062 15.495 2.277 1.00 23.17 281 GLU A CA 1
ATOM 1968 C C . GLU A 1 281 ? 53.929 15.424 0.771 1.00 34.50 281 GLU A C 1
ATOM 1969 O O . GLU A 1 281 ? 54.937 15.504 0.075 1.00 36.56 281 GLU A O 1
ATOM 1975 N N . TYR A 1 282 ? 52.689 15.249 0.279 1.00 33.60 282 TYR A N 1
ATOM 1976 C CA . TYR A 1 282 ? 52.412 15.248 -1.155 1.00 24.15 282 TYR A CA 1
ATOM 1977 C C . TYR A 1 282 ? 52.332 16.660 -1.660 1.00 27.71 282 TYR A C 1
ATOM 1978 O O . TYR A 1 282 ? 52.898 16.979 -2.694 1.00 30.55 282 TYR A O 1
ATOM 1987 N N . VAL A 1 283 ? 51.629 17.515 -0.932 1.00 23.57 283 VAL A N 1
ATOM 1988 C CA . VAL A 1 283 ? 51.488 18.895 -1.367 1.00 22.05 283 VAL A CA 1
ATOM 1989 C C . VAL A 1 283 ? 52.847 19.607 -1.468 1.00 37.43 283 VAL A C 1
ATOM 1990 O O . VAL A 1 283 ? 53.068 20.397 -2.401 1.00 29.75 283 VAL A O 1
ATOM 1994 N N . LYS A 1 284 ? 53.768 19.293 -0.545 1.00 35.94 284 LYS A N 1
ATOM 1995 C CA . LYS A 1 284 ? 55.111 19.874 -0.579 1.00 32.47 284 LYS A CA 1
ATOM 1996 C C . LYS A 1 284 ? 55.877 19.504 -1.849 1.00 36.31 284 LYS A C 1
ATOM 1997 O O . LYS A 1 284 ? 56.740 20.253 -2.269 1.00 37.41 284 LYS A O 1
ATOM 1999 N N . ASN A 1 285 ? 55.570 18.365 -2.463 1.00 31.62 285 ASN A N 1
ATOM 2000 C CA . ASN A 1 285 ? 56.311 17.932 -3.649 1.00 35.34 285 ASN A CA 1
ATOM 2001 C C . ASN A 1 285 ? 55.721 18.274 -5.024 1.00 36.72 285 ASN A C 1
ATOM 2002 O O . ASN A 1 285 ? 56.237 17.850 -6.059 1.00 35.96 285 ASN A O 1
ATOM 2007 N N . LEU A 1 286 ? 54.659 19.060 -5.050 1.00 30.27 286 LEU A N 1
ATOM 2008 C CA . LEU A 1 286 ? 54.103 19.465 -6.332 1.00 26.14 286 LEU A CA 1
ATOM 2009 C C . LEU A 1 286 ? 54.968 20.573 -6.992 1.00 28.14 286 LEU A C 1
ATOM 2010 O O . LEU A 1 286 ? 55.552 21.385 -6.301 1.00 29.07 286 LEU A O 1
ATOM 2015 N N . LYS A 1 287 ? 55.038 20.611 -8.322 1.00 27.82 287 LYS A N 1
ATOM 2016 C CA . LYS A 1 287 ? 55.758 21.677 -9.026 1.00 27.09 287 LYS A CA 1
ATOM 2017 C C . LYS A 1 287 ? 54.842 22.492 -9.942 1.00 27.84 287 LYS A C 1
ATOM 2018 O O . LYS A 1 287 ? 53.842 21.972 -10.442 1.00 25.43 287 LYS A O 1
ATOM 2021 N N . GLU A 1 288 ? 55.163 23.775 -10.117 1.00 25.99 288 GLU A N 1
ATOM 2022 C CA . GLU A 1 288 ? 54.470 24.651 -11.070 1.00 28.58 288 GLU A CA 1
ATOM 2023 C C . GLU A 1 288 ? 54.513 24.054 -12.457 1.00 25.48 288 GLU A C 1
ATOM 2024 O O . GLU A 1 288 ? 55.550 23.576 -12.909 1.00 21.67 288 GLU A O 1
ATOM 2030 N N . THR A 1 289 ? 53.376 24.086 -13.133 1.00 25.02 289 THR A N 1
ATOM 2031 C CA . THR A 1 289 ? 53.226 23.397 -14.388 1.00 18.22 289 THR A CA 1
ATOM 2032 C C . THR A 1 289 ? 52.073 24.059 -15.110 1.00 21.81 289 THR A C 1
ATOM 2033 O O . THR A 1 289 ? 51.176 24.668 -14.494 1.00 21.48 289 THR A O 1
ATOM 2037 N N . THR A 1 290 ? 52.077 23.926 -16.426 1.00 19.27 290 THR A N 1
ATOM 2038 C CA . THR A 1 290 ? 50.942 24.381 -17.202 1.00 27.14 290 THR A CA 1
ATOM 2039 C C . THR A 1 290 ? 50.012 23.195 -17.355 1.00 23.04 290 THR A C 1
ATOM 2040 O O . THR A 1 290 ? 50.421 22.093 -17.749 1.00 22.75 290 THR A O 1
ATOM 2044 N N . VAL A 1 291 ? 48.761 23.422 -17.003 1.00 25.32 291 VAL A N 1
ATOM 2045 C CA . VAL A 1 291 ? 47.796 22.345 -16.941 1.00 23.91 291 VAL A CA 1
ATOM 2046 C C . VAL A 1 291 ? 46.539 22.681 -17.699 1.00 26.68 291 VAL A C 1
ATOM 2047 O O . VAL A 1 291 ? 45.969 23.788 -17.568 1.00 23.96 291 VAL A O 1
ATOM 2051 N N . SER A 1 292 ? 46.117 21.718 -18.507 1.00 20.76 292 SER A N 1
ATOM 2052 C CA . SER A 1 292 ? 44.764 21.717 -19.047 1.00 25.10 292 SER A CA 1
ATOM 2053 C C . SER A 1 292 ? 43.879 21.026 -17.995 1.00 22.25 292 SER A C 1
ATOM 2054 O O . SER A 1 292 ? 43.980 19.823 -17.775 1.00 21.21 292 SER A O 1
ATOM 2057 N N . LEU A 1 293 ? 43.051 21.808 -17.323 1.00 20.54 293 LEU A N 1
ATOM 2058 C CA . LEU A 1 293 ? 42.256 21.311 -16.218 1.00 23.65 293 LEU A CA 1
ATOM 2059 C C . LEU A 1 293 ? 40.793 21.228 -16.605 1.00 23.74 293 LEU A C 1
ATOM 2060 O O . LEU A 1 293 ? 40.206 22.216 -17.033 1.00 20.26 293 LEU A O 1
ATOM 2065 N N . ARG A 1 294 ? 40.190 20.060 -16.443 1.00 20.52 294 ARG A N 1
ATOM 2066 C CA . ARG A 1 294 ? 38.732 19.989 -16.533 1.00 16.86 294 ARG A CA 1
ATOM 2067 C C . ARG A 1 294 ? 38.179 19.472 -15.247 1.00 15.82 294 ARG A C 1
ATOM 2068 O O . ARG A 1 294 ? 38.661 18.486 -14.699 1.00 18.25 294 ARG A O 1
ATOM 2076 N N . LEU A 1 295 ? 37.123 20.114 -14.797 1.00 14.52 295 LEU A N 1
ATOM 2077 C CA . LEU A 1 295 ? 36.637 19.900 -13.462 1.00 19.57 295 LEU A CA 1
ATOM 2078 C C . LEU A 1 295 ? 35.129 20.102 -13.488 1.00 18.85 295 LEU A C 1
ATOM 2079 O O . LEU A 1 295 ? 34.647 21.154 -13.890 1.00 19.65 295 LEU A O 1
ATOM 2084 N N . PRO A 1 296 ? 34.380 19.095 -13.018 1.00 25.60 296 PRO A N 1
ATOM 2085 C CA . PRO A 1 296 ? 32.924 19.227 -12.882 1.00 25.43 296 PRO A CA 1
ATOM 2086 C C . PRO A 1 296 ? 32.511 20.356 -11.900 1.00 25.60 296 PRO A C 1
ATOM 2087 O O . PRO A 1 296 ? 33.155 20.590 -10.871 1.00 21.06 296 PRO A O 1
ATOM 2091 N N . LYS A 1 297 ? 31.434 21.056 -12.217 1.00 21.83 297 LYS A N 1
ATOM 2092 C CA . LYS A 1 297 ? 30.823 21.899 -11.225 1.00 24.82 297 LYS A CA 1
ATOM 2093 C C . LYS A 1 297 ? 29.820 21.020 -10.468 1.00 32.03 297 LYS A C 1
ATOM 2094 O O . LYS A 1 297 ? 29.109 20.227 -11.055 1.00 28.65 297 LYS A O 1
ATOM 2100 N N . PHE A 1 298 ? 29.823 21.114 -9.145 1.00 31.33 298 PHE A N 1
ATOM 2101 C CA . PHE A 1 298 ? 28.956 20.274 -8.333 1.00 29.11 298 PHE A CA 1
ATOM 2102 C C . PHE A 1 298 ? 28.721 20.875 -6.963 1.00 33.63 298 PHE A C 1
ATOM 2103 O O . PHE A 1 298 ? 29.421 21.816 -6.515 1.00 27.18 298 PHE A O 1
ATOM 2111 N N . THR A 1 299 ? 27.722 20.330 -6.290 1.00 27.02 299 THR A N 1
ATOM 2112 C CA . THR A 1 299 ? 27.600 20.630 -4.886 1.00 39.14 299 THR A CA 1
ATOM 2113 C C . THR A 1 299 ? 27.204 19.414 -4.088 1.00 30.27 299 THR A C 1
ATOM 2114 O O . THR A 1 299 ? 26.194 18.781 -4.391 1.00 33.91 299 THR A O 1
ATOM 2118 N N . LEU A 1 300 ? 28.032 19.062 -3.109 1.00 25.00 300 LEU A N 1
ATOM 2119 C CA . LEU A 1 300 ? 27.674 18.018 -2.134 1.00 31.12 300 LEU A CA 1
ATOM 2120 C C . LEU A 1 300 ? 27.129 18.602 -0.857 1.00 27.31 300 LEU A C 1
ATOM 2121 O O . LEU A 1 300 ? 27.695 19.548 -0.281 1.00 25.90 300 LEU A O 1
ATOM 2126 N N . LYS A 1 301 ? 26.045 17.998 -0.401 1.00 27.26 301 LYS A N 1
ATOM 2127 C CA . LYS A 1 301 ? 25.533 18.203 0.953 1.00 27.02 301 LYS A CA 1
ATOM 2128 C C . LYS A 1 301 ? 25.547 16.890 1.724 1.00 28.07 301 LYS A C 1
ATOM 2129 O O . LYS A 1 301 ? 25.394 15.819 1.157 1.00 28.76 301 LYS A O 1
ATOM 2135 N N . ASN A 1 302 ? 25.731 16.960 3.027 1.00 23.61 302 ASN A N 1
ATOM 2136 C CA . ASN A 1 302 ? 25.592 15.753 3.806 1.00 19.43 302 ASN A CA 1
ATOM 2137 C C . ASN A 1 302 ? 25.443 16.029 5.286 1.00 23.73 302 ASN A C 1
ATOM 2138 O O . ASN A 1 302 ? 25.749 17.133 5.765 1.00 25.83 302 ASN A O 1
ATOM 2143 N N . THR A 1 303 ? 24.953 15.017 5.986 1.00 26.72 303 THR A N 1
ATOM 2144 C CA . THR A 1 303 ? 24.731 15.061 7.433 1.00 26.39 303 THR A CA 1
ATOM 2145 C C . THR A 1 303 ? 25.372 13.818 8.013 1.00 25.03 303 THR A C 1
ATOM 2146 O O . THR A 1 303 ? 25.011 12.704 7.660 1.00 30.81 303 THR A O 1
ATOM 2150 N N . LEU A 1 304 ? 26.369 13.994 8.858 1.00 26.87 304 LEU A N 1
ATOM 2151 C CA . LEU A 1 304 ? 26.997 12.844 9.490 1.00 28.79 304 LEU A CA 1
ATOM 2152 C C . LEU A 1 304 ? 26.521 12.694 10.926 1.00 26.74 304 LEU A C 1
ATOM 2153 O O . LEU A 1 304 ? 26.421 13.698 11.667 1.00 28.36 304 LEU A O 1
ATOM 2158 N N . ASP A 1 305 ? 26.229 11.448 11.301 1.00 32.09 305 ASP A N 1
ATOM 2159 C CA . ASP A 1 305 ? 26.049 11.045 12.700 1.00 28.22 305 ASP A CA 1
ATOM 2160 C C . ASP A 1 305 ? 27.414 10.594 13.159 1.00 28.63 305 ASP A C 1
ATOM 2161 O O . ASP A 1 305 ? 27.921 9.573 12.702 1.00 29.44 305 ASP A O 1
ATOM 2166 N N . LEU A 1 306 ? 28.023 11.359 14.054 1.00 29.17 306 LEU A N 1
ATOM 2167 C CA . LEU A 1 306 ? 29.375 11.037 14.490 1.00 25.21 306 LEU A CA 1
ATOM 2168 C C . LEU A 1 306 ? 29.458 10.194 15.759 1.00 19.86 306 LEU A C 1
ATOM 2169 O O . LEU A 1 306 ? 30.561 9.779 16.174 1.00 24.61 306 LEU A O 1
ATOM 2174 N N . VAL A 1 307 ? 28.313 9.908 16.368 1.00 19.91 307 VAL A N 1
ATOM 2175 C CA . VAL A 1 307 ? 28.348 9.193 17.651 1.00 27.24 307 VAL A CA 1
ATOM 2176 C C . VAL A 1 307 ? 29.107 7.847 17.587 1.00 20.34 307 VAL A C 1
ATOM 2177 O O . VAL A 1 307 ? 29.991 7.620 18.397 1.00 26.50 307 VAL A O 1
ATOM 2181 N N . PRO A 1 308 ? 28.796 6.974 16.583 1.00 31.83 308 PRO A N 1
ATOM 2182 C CA . PRO A 1 308 ? 29.493 5.677 16.467 1.00 22.25 308 PRO A CA 1
ATOM 2183 C C . PRO A 1 308 ? 31.006 5.804 16.251 1.00 28.27 308 PRO A C 1
ATOM 2184 O O . PRO A 1 308 ? 31.786 5.115 16.920 1.00 29.10 308 PRO A O 1
ATOM 2188 N N . THR A 1 309 ? 31.418 6.679 15.341 1.00 23.89 309 THR A N 1
ATOM 2189 C CA . THR A 1 309 ? 32.844 6.918 15.112 1.00 19.77 309 THR A CA 1
ATOM 2190 C C . THR A 1 309 ? 33.540 7.420 16.360 1.00 19.27 309 THR A C 1
ATOM 2191 O O . THR A 1 309 ? 34.629 6.953 16.683 1.00 18.38 309 THR A O 1
ATOM 2195 N N . LEU A 1 310 ? 32.915 8.394 17.030 1.00 17.31 310 LEU A N 1
ATOM 2196 C CA . LEU A 1 310 ? 33.431 8.930 18.306 1.00 27.95 310 LEU A CA 1
ATOM 2197 C C . LEU A 1 310 ? 33.508 7.885 19.431 1.00 21.45 310 LEU A C 1
ATOM 2198 O O . LEU A 1 310 ? 34.468 7.860 20.190 1.00 18.06 310 LEU A O 1
ATOM 2203 N N . LYS A 1 311 ? 32.510 7.013 19.514 1.00 15.99 311 LYS A N 1
ATOM 2204 C CA . LYS A 1 311 ? 32.589 5.894 20.440 1.00 20.43 311 LYS A CA 1
ATOM 2205 C C . LYS A 1 311 ? 33.788 5.059 20.102 1.00 21.70 311 LYS A C 1
ATOM 2206 O O . LYS A 1 311 ? 34.639 4.748 20.965 1.00 27.26 311 LYS A O 1
ATOM 2212 N N . SER A 1 312 ? 33.852 4.686 18.834 1.00 20.90 312 SER A N 1
ATOM 2213 C CA . SER A 1 312 ? 34.968 3.900 18.319 1.00 22.38 312 SER A CA 1
ATOM 2214 C C . SER A 1 312 ? 36.368 4.477 18.602 1.00 29.26 312 SER A C 1
ATOM 2215 O O . SER A 1 312 ? 37.314 3.720 18.767 1.00 35.75 312 SER A O 1
ATOM 2218 N N . ILE A 1 313 ? 36.516 5.802 18.671 1.00 26.22 313 ILE A N 1
ATOM 2219 C CA . ILE A 1 313 ? 37.836 6.359 18.930 1.00 18.61 313 ILE A CA 1
ATOM 2220 C C . ILE A 1 313 ? 38.050 6.778 20.374 1.00 23.57 313 ILE A C 1
ATOM 2221 O O . ILE A 1 313 ? 39.053 7.432 20.690 1.00 31.85 313 ILE A O 1
ATOM 2226 N N . GLY A 1 314 ? 37.126 6.408 21.254 1.00 21.65 314 GLY A N 1
ATOM 2227 C CA . GLY A 1 314 ? 37.389 6.545 22.680 1.00 22.90 314 GLY A CA 1
ATOM 2228 C C . GLY A 1 314 ? 36.440 7.418 23.480 1.00 23.80 314 GLY A C 1
ATOM 2229 O O . GLY A 1 314 ? 36.562 7.508 24.688 1.00 28.47 314 GLY A O 1
ATOM 2230 N N . VAL A 1 315 ? 35.490 8.065 22.818 1.00 25.52 315 VAL A N 1
ATOM 2231 C CA . VAL A 1 315 ? 34.555 8.946 23.512 1.00 22.45 315 VAL A CA 1
ATOM 2232 C C . VAL A 1 315 ? 33.207 8.254 23.721 1.00 26.26 315 VAL A C 1
ATOM 2233 O O . VAL A 1 315 ? 32.350 8.229 22.828 1.00 24.70 315 VAL A O 1
ATOM 2237 N N . VAL A 1 316 ? 33.036 7.724 24.927 1.00 26.93 316 VAL A N 1
ATOM 2238 C CA . VAL A 1 316 ? 31.980 6.777 25.248 1.00 22.52 316 VAL A CA 1
ATOM 2239 C C . VAL A 1 316 ? 31.010 7.321 26.290 1.00 27.81 316 VAL A C 1
ATOM 2240 O O . VAL A 1 316 ? 29.798 7.416 26.019 1.00 20.60 316 VAL A O 1
ATOM 2244 N N . ASP A 1 317 ? 31.532 7.695 27.469 1.00 21.85 317 ASP A N 1
ATOM 2245 C CA . ASP A 1 317 ? 30.643 8.117 28.573 1.00 24.41 317 ASP A CA 1
ATOM 2246 C C . ASP A 1 317 ? 29.717 9.251 28.201 1.00 27.07 317 ASP A C 1
ATOM 2247 O O . ASP A 1 317 ? 28.615 9.320 28.716 1.00 22.35 317 ASP A O 1
ATOM 2252 N N . LEU A 1 318 ? 30.188 10.162 27.345 1.00 22.80 318 LEU A N 1
ATOM 2253 C CA . LEU A 1 318 ? 29.383 11.296 26.890 1.00 18.50 318 LEU A CA 1
ATOM 2254 C C . LEU A 1 318 ? 28.008 10.840 26.356 1.00 21.96 318 LEU A C 1
ATOM 2255 O O . LEU A 1 318 ? 27.018 11.574 26.431 1.00 20.11 318 LEU A O 1
ATOM 2260 N N . PHE A 1 319 ? 27.965 9.633 25.788 1.00 22.51 319 PHE A N 1
ATOM 2261 C CA . PHE A 1 319 ? 26.801 9.202 25.014 1.00 28.26 319 PHE A CA 1
ATOM 2262 C C . PHE A 1 319 ? 25.912 8.236 25.764 1.00 21.87 319 PHE A C 1
ATOM 2263 O O . PHE A 1 319 ? 25.015 7.639 25.203 1.00 28.90 319 PHE A O 1
ATOM 2271 N N . ASP A 1 320 ? 26.145 8.134 27.056 1.00 28.36 320 ASP A N 1
ATOM 2272 C CA . ASP A 1 320 ? 25.521 7.104 27.873 1.00 32.58 320 ASP A CA 1
ATOM 2273 C C . ASP A 1 320 ? 24.889 7.694 29.137 1.00 28.49 320 ASP A C 1
ATOM 2274 O O . ASP A 1 320 ? 25.572 8.287 29.975 1.00 26.49 320 ASP A O 1
ATOM 2279 N N . PRO A 1 321 ? 23.572 7.535 29.264 1.00 25.51 321 PRO A N 1
ATOM 2280 C CA . PRO A 1 321 ? 22.743 7.991 30.392 1.00 38.54 321 PRO A CA 1
ATOM 2281 C C . PRO A 1 321 ? 23.319 7.627 31.763 1.00 36.57 321 PRO A C 1
ATOM 2282 O O . PRO A 1 321 ? 23.216 8.422 32.676 1.00 33.18 321 PRO A O 1
ATOM 2286 N N . VAL A 1 322 ? 23.938 6.459 31.894 1.00 30.31 322 VAL A N 1
ATOM 2287 C CA . VAL A 1 322 ? 24.449 6.027 33.185 1.00 46.61 322 VAL A CA 1
ATOM 2288 C C . VAL A 1 322 ? 25.785 6.679 33.527 1.00 44.29 322 VAL A C 1
ATOM 2289 O O . VAL A 1 322 ? 25.958 7.252 34.604 1.00 45.74 322 VAL A O 1
ATOM 2293 N N . LYS A 1 323 ? 26.722 6.578 32.594 1.00 45.68 323 LYS A N 1
ATOM 2294 C CA . LYS A 1 323 ? 28.102 6.974 32.828 1.00 33.73 323 LYS A CA 1
ATOM 2295 C C . LYS A 1 323 ? 28.332 8.487 32.659 1.00 23.21 323 LYS A C 1
ATOM 2296 O O . LYS A 1 323 ? 29.280 9.025 33.196 1.00 32.13 323 LYS A O 1
ATOM 2299 N N . SER A 1 324 ? 27.460 9.161 31.922 1.00 27.85 324 SER A N 1
ATOM 2300 C CA . SER A 1 324 ? 27.665 10.565 31.557 1.00 28.51 324 SER A CA 1
ATOM 2301 C C . SER A 1 324 ? 27.861 11.489 32.739 1.00 31.17 324 SER A C 1
ATOM 2302 O O . SER A 1 324 ? 27.007 11.549 33.606 1.00 26.39 324 SER A O 1
ATOM 2305 N N . ASP A 1 325 ? 28.971 12.225 32.741 1.00 22.01 325 ASP A N 1
ATOM 2306 C CA . ASP A 1 325 ? 29.241 13.232 33.756 1.00 25.58 325 ASP A CA 1
ATOM 2307 C C . ASP A 1 325 ? 29.321 14.652 33.133 1.00 23.44 325 ASP A C 1
ATOM 2308 O O . ASP A 1 325 ? 30.412 15.145 32.811 1.00 18.95 325 ASP A O 1
ATOM 2313 N N . LEU A 1 326 ? 28.158 15.291 32.990 1.00 22.65 326 LEU A N 1
ATOM 2314 C CA . LEU A 1 326 ? 28.068 16.691 32.549 1.00 31.58 326 LEU A CA 1
ATOM 2315 C C . LEU A 1 326 ? 27.649 17.605 33.713 1.00 26.58 326 LEU A C 1
ATOM 2316 O O . LEU A 1 326 ? 26.809 18.507 33.581 1.00 24.29 326 LEU A O 1
ATOM 2321 N N . SER A 1 327 ? 28.268 17.380 34.858 1.00 27.67 327 SER A N 1
ATOM 2322 C CA . SER A 1 327 ? 27.880 18.110 36.049 1.00 25.97 327 SER A CA 1
ATOM 2323 C C . SER A 1 327 ? 28.320 19.561 35.940 1.00 28.03 327 SER A C 1
ATOM 2324 O O . SER A 1 327 ? 27.818 20.408 36.656 1.00 32.75 327 SER A O 1
ATOM 2327 N N . GLY A 1 328 ? 29.253 19.842 35.035 1.00 28.74 328 GLY A N 1
ATOM 2328 C CA . GLY A 1 328 ? 29.670 21.210 34.758 1.00 20.69 328 GLY A CA 1
ATOM 2329 C C . GLY A 1 328 ? 28.607 21.996 33.997 1.00 26.49 328 GLY A C 1
ATOM 2330 O O . GLY A 1 328 ? 28.653 23.221 33.941 1.00 34.26 328 GLY A O 1
ATOM 2331 N N . ILE A 1 329 ? 27.651 21.286 33.405 1.00 20.75 329 ILE A N 1
ATOM 2332 C CA . ILE A 1 329 ? 26.573 21.921 32.646 1.00 33.51 329 ILE A CA 1
ATOM 2333 C C . ILE A 1 329 ? 25.256 21.998 33.438 1.00 43.10 329 ILE A C 1
ATOM 2334 O O . ILE A 1 329 ? 24.535 22.998 33.374 1.00 32.68 329 ILE A O 1
ATOM 2339 N N . THR A 1 330 ? 24.955 20.931 34.177 1.00 44.98 330 THR A N 1
ATOM 2340 C CA . THR A 1 330 ? 23.705 20.826 34.915 1.00 43.31 330 THR A CA 1
ATOM 2341 C C . THR A 1 330 ? 23.843 19.994 36.203 1.00 41.71 330 THR A C 1
ATOM 2342 O O . THR A 1 330 ? 24.541 18.971 36.233 1.00 32.85 330 THR A O 1
ATOM 2346 N N . PRO A 1 331 ? 23.175 20.429 37.281 1.00 40.87 331 PRO A N 1
ATOM 2347 C CA . PRO A 1 331 ? 23.099 19.579 38.476 1.00 33.05 331 PRO A CA 1
ATOM 2348 C C . PRO A 1 331 ? 22.166 18.409 38.196 1.00 50.96 331 PRO A C 1
ATOM 2349 O O . PRO A 1 331 ? 22.302 17.342 38.803 1.00 43.94 331 PRO A O 1
ATOM 2353 N N . ASN A 1 332 ? 21.232 18.601 37.264 1.00 45.92 332 ASN A N 1
ATOM 2354 C CA . ASN A 1 332 ? 20.303 17.531 36.912 1.00 46.46 332 ASN A CA 1
ATOM 2355 C C . ASN A 1 332 ? 21.064 16.370 36.274 1.00 48.37 332 ASN A C 1
ATOM 2356 O O . ASN A 1 332 ? 21.670 16.513 35.204 1.00 63.33 332 ASN A O 1
ATOM 2361 N N . PRO A 1 333 ? 21.067 15.214 36.939 1.00 58.88 333 PRO A N 1
ATOM 2362 C CA . PRO A 1 333 ? 21.851 14.114 36.375 1.00 60.91 333 PRO A CA 1
ATOM 2363 C C . PRO A 1 333 ? 21.094 13.496 35.198 1.00 62.70 333 PRO A C 1
ATOM 2364 O O . PRO A 1 333 ? 19.944 13.885 34.913 1.00 53.54 333 PRO A O 1
ATOM 2368 N N . ASN A 1 334 ? 21.738 12.557 34.515 1.00 48.59 334 ASN A N 1
ATOM 2369 C CA . ASN A 1 334 ? 21.161 11.981 33.307 1.00 56.22 334 ASN A CA 1
ATOM 2370 C C . ASN A 1 334 ? 21.260 12.847 32.049 1.00 45.90 334 ASN A C 1
ATOM 2371 O O . ASN A 1 334 ? 20.779 12.430 31.009 1.00 47.88 334 ASN A O 1
ATOM 2376 N N . LEU A 1 335 ? 21.833 14.047 32.135 1.00 34.29 335 LEU A N 1
ATOM 2377 C CA . LEU A 1 335 ? 22.165 14.774 30.918 1.00 31.59 335 LEU A CA 1
ATOM 2378 C C . LEU A 1 335 ? 23.250 14.006 30.180 1.00 29.75 335 LEU A C 1
ATOM 2379 O O . LEU A 1 335 ? 24.323 13.740 30.735 1.00 26.03 335 LEU A O 1
ATOM 2384 N N . TYR A 1 336 ? 22.956 13.632 28.942 1.00 22.91 336 TYR A N 1
ATOM 2385 C CA . TYR A 1 336 ? 23.973 13.056 28.071 1.00 32.69 336 TYR A CA 1
ATOM 2386 C C . TYR A 1 336 ? 23.666 13.451 26.638 1.00 23.40 336 TYR A C 1
ATOM 2387 O O . TYR A 1 336 ? 22.593 13.998 26.345 1.00 29.58 336 TYR A O 1
ATOM 2396 N N . VAL A 1 337 ? 24.602 13.176 25.736 1.00 25.40 337 VAL A N 1
ATOM 2397 C CA . VAL A 1 337 ? 24.418 13.593 24.359 1.00 18.02 337 VAL A CA 1
ATOM 2398 C C . VAL A 1 337 ? 23.691 12.507 23.571 1.00 23.24 337 VAL A C 1
ATOM 2399 O O . VAL A 1 337 ? 24.169 11.379 23.497 1.00 24.45 337 VAL A O 1
ATOM 2403 N N . ASN A 1 338 ? 22.534 12.835 22.994 1.00 27.30 338 ASN A N 1
ATOM 2404 C CA . ASN A 1 338 ? 21.801 11.857 22.189 1.00 22.92 338 ASN A CA 1
ATOM 2405 C C . ASN A 1 338 ? 22.382 11.778 20.777 1.00 35.77 338 ASN A C 1
ATOM 2406 O O . ASN A 1 338 ? 22.627 10.686 20.260 1.00 38.44 338 ASN A O 1
ATOM 2411 N N . GLU A 1 339 ? 22.591 12.937 20.152 1.00 28.29 339 GLU A N 1
ATOM 2412 C CA . GLU A 1 339 ? 23.089 12.990 18.772 1.00 29.27 339 GLU A CA 1
ATOM 2413 C C . GLU A 1 339 ? 24.203 14.028 18.601 1.00 29.70 339 GLU A C 1
ATOM 2414 O O . GLU A 1 339 ? 24.200 15.091 19.225 1.00 28.54 339 GLU A O 1
ATOM 2420 N N . PHE A 1 340 ? 25.158 13.695 17.752 1.00 25.26 340 PHE A N 1
ATOM 2421 C CA . PHE A 1 340 ? 26.286 14.541 17.496 1.00 25.43 340 PHE A CA 1
ATOM 2422 C C . PHE A 1 340 ? 26.394 14.500 15.965 1.00 30.49 340 PHE A C 1
ATOM 2423 O O . PHE A 1 340 ? 26.775 13.502 15.357 1.00 24.68 340 PHE A O 1
ATOM 2431 N N . ILE A 1 341 ? 25.998 15.603 15.352 1.00 30.96 341 ILE A N 1
ATOM 2432 C CA . ILE A 1 341 ? 25.734 15.636 13.934 1.00 26.14 341 ILE A CA 1
ATOM 2433 C C . ILE A 1 341 ? 26.549 16.731 13.295 1.00 32.54 341 ILE A C 1
ATOM 2434 O O . ILE A 1 341 ? 26.538 17.862 13.781 1.00 28.82 341 ILE A O 1
ATOM 2439 N N . GLN A 1 342 ? 27.255 16.380 12.213 1.00 31.23 342 GLN A N 1
ATOM 2440 C CA . GLN A 1 342 ? 27.900 17.370 11.345 1.00 31.61 342 GLN A CA 1
ATOM 2441 C C . GLN A 1 342 ? 27.164 17.492 9.992 1.00 27.01 342 GLN A C 1
ATOM 2442 O O . GLN A 1 342 ? 26.876 16.506 9.323 1.00 25.07 342 GLN A O 1
ATOM 2448 N N . THR A 1 343 ? 26.826 18.709 9.618 1.00 18.97 343 THR A N 1
ATOM 2449 C CA . THR A 1 343 ? 26.160 18.929 8.372 1.00 24.73 343 THR A CA 1
ATOM 2450 C C . THR A 1 343 ? 27.061 19.829 7.520 1.00 31.92 343 THR A C 1
ATOM 2451 O O . THR A 1 343 ? 27.486 20.904 7.979 1.00 29.53 343 THR A O 1
ATOM 2455 N N . ASN A 1 344 ? 27.374 19.354 6.307 1.00 24.17 344 ASN A N 1
ATOM 2456 C CA . ASN A 1 344 ? 28.380 19.967 5.427 1.00 21.20 344 ASN A CA 1
ATOM 2457 C C . ASN A 1 344 ? 27.822 20.324 4.040 1.00 26.95 344 ASN A C 1
ATOM 2458 O O . ASN A 1 344 ? 26.888 19.695 3.532 1.00 22.31 344 ASN A O 1
ATOM 2463 N N . VAL A 1 345 ? 28.411 21.338 3.423 1.00 25.95 345 VAL A N 1
ATOM 2464 C CA . VAL A 1 345 ? 28.145 21.636 2.014 1.00 27.43 345 VAL A CA 1
ATOM 2465 C C . VAL A 1 345 ? 29.439 21.963 1.284 1.00 27.26 345 VAL A C 1
ATOM 2466 O O . VAL A 1 345 ? 30.275 22.696 1.806 1.00 23.32 345 VAL A O 1
ATOM 2470 N N . LEU A 1 346 ? 29.607 21.359 0.107 1.00 25.24 346 LEU A N 1
ATOM 2471 C CA . LEU A 1 346 ? 30.711 21.654 -0.804 1.00 20.63 346 LEU A CA 1
ATOM 2472 C C . LEU A 1 346 ? 30.106 22.035 -2.142 1.00 27.76 346 LEU A C 1
ATOM 2473 O O . LEU A 1 346 ? 29.642 21.178 -2.887 1.00 23.66 346 LEU A O 1
ATOM 2478 N N . LYS A 1 347 ? 30.084 23.328 -2.428 1.00 25.61 347 LYS A N 1
ATOM 2479 C CA . LYS A 1 347 ? 29.590 23.837 -3.705 1.00 27.28 347 LYS A CA 1
ATOM 2480 C C . LYS A 1 347 ? 30.730 24.416 -4.573 1.00 30.11 347 LYS A C 1
ATOM 2481 O O . LYS A 1 347 ? 31.348 25.439 -4.231 1.00 27.36 347 LYS A O 1
ATOM 2487 N N . LEU A 1 348 ? 31.015 23.765 -5.692 1.00 19.13 348 LEU A N 1
ATOM 2488 C CA . LEU A 1 348 ? 32.067 24.253 -6.592 1.00 19.69 348 LEU A CA 1
ATOM 2489 C C . LEU A 1 348 ? 31.461 24.804 -7.885 1.00 24.15 348 LEU A C 1
ATOM 2490 O O . LEU A 1 348 ? 30.588 24.187 -8.483 1.00 25.82 348 LEU A O 1
ATOM 2495 N N . ASN A 1 349 ? 31.915 25.970 -8.312 1.00 20.42 349 ASN A N 1
ATOM 2496 C CA . ASN A 1 349 ? 31.468 26.536 -9.564 1.00 21.54 349 ASN A CA 1
ATOM 2497 C C . ASN A 1 349 ? 32.617 27.372 -10.119 1.00 20.69 349 ASN A C 1
ATOM 2498 O O . ASN A 1 349 ? 33.725 27.301 -9.593 1.00 13.62 349 ASN A O 1
ATOM 2503 N N . GLU A 1 350 ? 32.353 28.149 -11.176 1.00 23.37 350 GLU A N 1
ATOM 2504 C CA . GLU A 1 350 ? 33.374 28.937 -11.870 1.00 18.74 350 GLU A CA 1
ATOM 2505 C C . GLU A 1 350 ? 33.959 30.074 -11.041 1.00 15.56 350 GLU A C 1
ATOM 2506 O O . GLU A 1 350 ? 35.081 30.484 -11.272 1.00 18.10 350 GLU A O 1
ATOM 2512 N N . SER A 1 351 ? 33.179 30.593 -10.105 1.00 24.44 351 SER A N 1
ATOM 2513 C CA . SER A 1 351 ? 33.611 31.681 -9.234 1.00 25.37 351 SER A CA 1
ATOM 2514 C C . SER A 1 351 ? 34.485 31.193 -8.093 1.00 30.09 351 SER A C 1
ATOM 2515 O O . SER A 1 351 ? 35.437 31.883 -7.704 1.00 28.57 351 SER A O 1
ATOM 2518 N N . GLY A 1 352 ? 34.155 30.028 -7.530 1.00 24.32 352 GLY A N 1
ATOM 2519 C CA . GLY A 1 352 ? 34.935 29.511 -6.421 1.00 19.53 352 GLY A CA 1
ATOM 2520 C C . GLY A 1 352 ? 34.220 28.417 -5.667 1.00 25.37 352 GLY A C 1
ATOM 2521 O O . GLY A 1 352 ? 33.554 27.589 -6.267 1.00 19.78 352 GLY A O 1
ATOM 2522 N N . ILE A 1 353 ? 34.387 28.421 -4.345 1.00 24.12 353 ILE A N 1
ATOM 2523 C CA . ILE A 1 353 ? 33.793 27.444 -3.442 1.00 19.97 353 ILE A CA 1
ATOM 2524 C C . ILE A 1 353 ? 32.777 28.161 -2.585 1.00 26.30 353 ILE A C 1
ATOM 2525 O O . ILE A 1 353 ? 33.082 29.195 -2.019 1.00 27.50 353 ILE A O 1
ATOM 2530 N N . GLU A 1 354 ? 31.569 27.613 -2.493 1.00 27.76 354 GLU A N 1
ATOM 2531 C CA . GLU A 1 354 ? 30.440 28.323 -1.880 1.00 31.92 354 GLU A CA 1
ATOM 2532 C C . GLU A 1 354 ? 30.369 29.784 -2.329 1.00 39.41 354 GLU A C 1
ATOM 2533 O O . GLU A 1 354 ? 29.944 30.658 -1.567 1.00 46.65 354 GLU A O 1
ATOM 2539 N N . ALA A 1 355 ? 30.787 30.039 -3.564 1.00 44.70 355 ALA A N 1
ATOM 2540 C CA . ALA A 1 355 ? 30.823 31.396 -4.104 1.00 48.49 355 ALA A CA 1
ATOM 2541 C C . ALA A 1 355 ? 29.589 31.720 -4.941 1.00 48.06 355 ALA A C 1
ATOM 2542 O O . ALA A 1 355 ? 28.762 30.847 -5.207 1.00 66.12 355 ALA A O 1
ATOM 2544 N N . THR A 1 356 ? 29.481 32.975 -5.371 1.00 64.06 356 THR A N 1
ATOM 2545 C CA . THR A 1 356 ? 28.391 33.415 -6.251 1.00 73.13 356 THR A CA 1
ATOM 2546 C C . THR A 1 356 ? 28.885 34.558 -7.149 1.00 61.14 356 THR A C 1
ATOM 2547 O O . THR A 1 356 ? 29.633 35.416 -6.688 1.00 74.15 356 THR A O 1
ATOM 2551 N N . THR A 1 357 ? 28.481 34.566 -8.420 1.00 63.28 357 THR A N 1
ATOM 2552 C CA . THR A 1 357 ? 28.726 35.712 -9.324 1.00 74.67 357 THR A CA 1
ATOM 2553 C C . THR A 1 357 ? 27.893 35.602 -10.598 1.00 69.56 357 THR A C 1
ATOM 2554 O O . THR A 1 357 ? 27.587 34.501 -11.055 1.00 73.60 357 THR A O 1
ATOM 2558 N N . PRO A 1 365 ? 39.185 34.915 -23.381 1.00 84.62 365 PRO A N 1
ATOM 2559 C CA . PRO A 1 365 ? 39.801 34.297 -24.563 1.00 79.37 365 PRO A CA 1
ATOM 2560 C C . PRO A 1 365 ? 40.420 32.945 -24.231 1.00 72.81 365 PRO A C 1
ATOM 2561 O O . PRO A 1 365 ? 40.832 32.732 -23.088 1.00 81.18 365 PRO A O 1
ATOM 2565 N N . PHE A 1 366 ? 40.480 32.046 -25.209 1.00 62.47 366 PHE A N 1
ATOM 2566 C CA . PHE A 1 366 ? 41.237 30.804 -25.052 1.00 59.81 366 PHE A CA 1
ATOM 2567 C C . PHE A 1 366 ? 42.697 31.122 -24.780 1.00 58.63 366 PHE A C 1
ATOM 2568 O O . PHE A 1 366 ? 43.208 32.143 -25.239 1.00 80.91 366 PHE A O 1
ATOM 2576 N N . SER A 1 367 ? 43.361 30.260 -24.018 1.00 67.40 367 SER A N 1
ATOM 2577 C CA . SER A 1 367 ? 44.760 30.490 -23.675 1.00 72.00 367 SER A CA 1
ATOM 2578 C C . SER A 1 367 ? 45.652 30.234 -24.871 1.00 65.55 367 SER A C 1
ATOM 2579 O O . SER A 1 367 ? 45.461 29.268 -25.608 1.00 53.00 367 SER A O 1
ATOM 2582 N N . ALA A 1 368 ? 46.628 31.116 -25.059 1.00 76.50 368 ALA A N 1
ATOM 2583 C CA . ALA A 1 368 ? 47.651 30.914 -26.070 1.00 66.97 368 ALA A CA 1
ATOM 2584 C C . ALA A 1 368 ? 48.538 29.741 -25.634 1.00 53.55 368 ALA A C 1
ATOM 2585 O O . ALA A 1 368 ? 49.331 29.217 -26.409 1.00 49.94 368 ALA A O 1
ATOM 2587 N N . ILE A 1 369 ? 48.383 29.329 -24.380 1.00 54.35 369 ILE A N 1
ATOM 2588 C CA . ILE A 1 369 ? 49.200 28.270 -23.786 1.00 44.84 369 ILE A CA 1
ATOM 2589 C C . ILE A 1 369 ? 48.950 26.883 -24.367 1.00 49.93 369 ILE A C 1
ATOM 2590 O O . ILE A 1 369 ? 47.814 26.504 -24.686 1.00 50.19 369 ILE A O 1
ATOM 2595 N N . ILE A 1 370 ? 50.030 26.121 -24.478 1.00 43.20 370 ILE A N 1
ATOM 2596 C CA . ILE A 1 370 ? 49.937 24.704 -24.783 1.00 54.22 370 ILE A CA 1
ATOM 2597 C C . ILE A 1 370 ? 50.406 23.887 -23.563 1.00 50.16 370 ILE A C 1
ATOM 2598 O O . ILE A 1 370 ? 51.599 23.678 -23.365 1.00 47.03 370 ILE A O 1
ATOM 2603 N N . PRO A 1 371 ? 49.457 23.419 -22.742 1.00 37.85 371 PRO A N 1
ATOM 2604 C CA . PRO A 1 371 ? 49.831 22.867 -21.428 1.00 45.94 371 PRO A CA 1
ATOM 2605 C C . PRO A 1 371 ? 50.686 21.601 -21.512 1.00 33.16 371 PRO A C 1
ATOM 2606 O O . PRO A 1 371 ? 50.487 20.789 -22.409 1.00 32.71 371 PRO A O 1
ATOM 2610 N N . GLU A 1 372 ? 51.634 21.438 -20.590 1.00 28.23 372 GLU A N 1
ATOM 2611 C CA . GLU A 1 372 ? 52.418 20.194 -20.537 1.00 35.95 372 GLU A CA 1
ATOM 2612 C C . GLU A 1 372 ? 51.615 18.984 -20.033 1.00 35.30 372 GLU A C 1
ATOM 2613 O O . GLU A 1 372 ? 51.979 17.863 -20.310 1.00 33.41 372 GLU A O 1
ATOM 2619 N N . VAL A 1 373 ? 50.538 19.221 -19.284 1.00 27.47 373 VAL A N 1
ATOM 2620 C CA . VAL A 1 373 ? 49.818 18.148 -18.592 1.00 24.44 373 VAL A CA 1
ATOM 2621 C C . VAL A 1 373 ? 48.302 18.236 -18.770 1.00 23.30 373 VAL A C 1
ATOM 2622 O O . VAL A 1 373 ? 47.720 19.328 -18.698 1.00 26.47 373 VAL A O 1
ATOM 2626 N N . ASP A 1 374 ? 47.648 17.103 -19.018 1.00 19.17 374 ASP A N 1
ATOM 2627 C CA . ASP A 1 374 ? 46.181 17.102 -18.962 1.00 24.78 374 ASP A CA 1
ATOM 2628 C C . ASP A 1 374 ? 45.748 16.671 -17.584 1.00 25.42 374 ASP A C 1
ATOM 2629 O O . ASP A 1 374 ? 46.308 15.740 -17.021 1.00 31.02 374 ASP A O 1
ATOM 2634 N N . PHE A 1 375 ? 44.778 17.365 -17.016 1.00 22.69 375 PHE A N 1
ATOM 2635 C CA . PHE A 1 375 ? 44.225 16.931 -15.735 1.00 24.53 375 PHE A CA 1
ATOM 2636 C C . PHE A 1 375 ? 42.729 17.006 -15.895 1.00 18.16 375 PHE A C 1
ATOM 2637 O O . PHE A 1 375 ? 42.117 18.046 -15.617 1.00 19.41 375 PHE A O 1
ATOM 2645 N N . HIS A 1 376 ? 42.145 15.911 -16.368 1.00 13.03 376 HIS A N 1
ATOM 2646 C CA . HIS A 1 376 ? 40.737 15.910 -16.747 1.00 17.27 376 HIS A CA 1
ATOM 2647 C C . HIS A 1 376 ? 39.925 15.063 -15.782 1.00 13.03 376 HIS A C 1
ATOM 2648 O O . HIS A 1 376 ? 40.077 13.857 -15.731 1.00 12.48 376 HIS A O 1
ATOM 2655 N N . VAL A 1 377 ? 39.090 15.721 -14.985 1.00 19.94 377 VAL A N 1
ATOM 2656 C CA . VAL A 1 377 ? 38.460 15.064 -13.843 1.00 13.44 377 VAL A CA 1
ATOM 2657 C C . VAL A 1 377 ? 37.177 14.409 -14.371 1.00 20.00 377 VAL A C 1
ATOM 2658 O O . VAL A 1 377 ? 36.105 14.986 -14.296 1.00 21.51 377 VAL A O 1
ATOM 2662 N N . THR A 1 378 ? 37.314 13.207 -14.927 1.00 14.78 378 THR A N 1
ATOM 2663 C CA . THR A 1 378 ? 36.226 12.558 -15.651 1.00 21.12 378 THR A CA 1
ATOM 2664 C C . THR A 1 378 ? 35.743 11.254 -14.995 1.00 21.00 378 THR A C 1
ATOM 2665 O O . THR A 1 378 ? 34.915 10.531 -15.564 1.00 27.14 378 THR A O 1
ATOM 2669 N N . HIS A 1 379 ? 36.276 10.953 -13.817 1.00 15.19 379 HIS A N 1
ATOM 2670 C CA . HIS A 1 379 ? 35.951 9.746 -13.064 1.00 19.36 379 HIS A CA 1
ATOM 2671 C C . HIS A 1 379 ? 36.154 10.081 -11.560 1.00 19.05 379 HIS A C 1
ATOM 2672 O O . HIS A 1 379 ? 36.688 11.151 -11.247 1.00 17.56 379 HIS A O 1
ATOM 2679 N N . PRO A 1 380 ? 35.722 9.195 -10.638 1.00 19.73 380 PRO A N 1
ATOM 2680 C CA . PRO A 1 380 ? 35.737 9.530 -9.187 1.00 21.75 380 PRO A CA 1
ATOM 2681 C C . PRO A 1 380 ? 37.094 9.982 -8.630 1.00 18.79 380 PRO A C 1
ATOM 2682 O O . PRO A 1 380 ? 38.165 9.475 -8.967 1.00 16.17 380 PRO A O 1
ATOM 2686 N N . PHE A 1 381 ? 37.036 10.975 -7.764 1.00 18.94 381 PHE A N 1
ATOM 2687 C CA . PHE A 1 381 ? 38.256 11.602 -7.296 1.00 19.93 381 PHE A CA 1
ATOM 2688 C C . PHE A 1 381 ? 38.153 11.994 -5.828 1.00 17.80 381 PHE A C 1
ATOM 2689 O O . PHE A 1 381 ? 37.068 12.123 -5.266 1.00 14.17 381 PHE A O 1
ATOM 2697 N N . ILE A 1 382 ? 39.302 12.215 -5.220 1.00 18.41 382 ILE A N 1
ATOM 2698 C CA . ILE A 1 382 ? 39.337 12.700 -3.850 1.00 21.32 382 ILE A CA 1
ATOM 2699 C C . ILE A 1 382 ? 39.826 14.147 -3.854 1.00 16.86 382 ILE A C 1
ATOM 2700 O O . ILE A 1 382 ? 40.725 14.517 -4.606 1.00 20.99 382 ILE A O 1
ATOM 2705 N N . CYS A 1 383 ? 39.194 14.983 -3.057 1.00 14.81 383 CYS A N 1
ATOM 2706 C CA . CYS A 1 383 ? 39.620 16.364 -3.002 1.00 18.04 383 CYS A CA 1
ATOM 2707 C C . CYS A 1 383 ? 39.629 16.926 -1.571 1.00 25.46 383 CYS A C 1
ATOM 2708 O O . CYS A 1 383 ? 39.004 16.365 -0.657 1.00 23.49 383 CYS A O 1
ATOM 2711 N N . PHE A 1 384 ? 40.361 18.023 -1.387 1.00 15.02 384 PHE A N 1
ATOM 2712 C CA . PHE A 1 384 ? 40.525 18.631 -0.080 1.00 16.35 384 PHE A CA 1
ATOM 2713 C C . PHE A 1 384 ? 40.500 20.133 -0.193 1.00 19.29 384 PHE A C 1
ATOM 2714 O O . PHE A 1 384 ? 40.911 20.684 -1.210 1.00 14.13 384 PHE A O 1
ATOM 2722 N N . ILE A 1 385 ? 39.991 20.810 0.832 1.00 15.96 385 ILE A N 1
ATOM 2723 C CA . ILE A 1 385 ? 40.405 22.186 1.025 1.00 12.61 385 ILE A CA 1
ATOM 2724 C C . ILE A 1 385 ? 41.598 22.088 1.960 1.00 16.57 385 ILE A C 1
ATOM 2725 O O . ILE A 1 385 ? 41.474 21.591 3.065 1.00 19.93 385 ILE A O 1
ATOM 2730 N N . TYR A 1 386 ? 42.774 22.469 1.483 1.00 15.35 386 TYR A N 1
ATOM 2731 C CA . TYR A 1 386 ? 43.999 22.249 2.233 1.00 18.14 386 TYR A CA 1
ATOM 2732 C C . TYR A 1 386 ? 44.441 23.579 2.837 1.00 16.93 386 TYR A C 1
ATOM 2733 O O . TYR A 1 386 ? 44.401 24.610 2.162 1.00 13.08 386 TYR A O 1
ATOM 2742 N N . ASP A 1 387 ? 44.852 23.542 4.109 1.00 19.13 387 ASP A N 1
ATOM 2743 C CA . ASP A 1 387 ? 45.316 24.733 4.834 1.00 15.50 387 ASP A CA 1
ATOM 2744 C C . ASP A 1 387 ? 46.845 24.802 4.868 1.00 19.63 387 ASP A C 1
ATOM 2745 O O . ASP A 1 387 ? 47.497 23.931 5.443 1.00 18.02 387 ASP A O 1
ATOM 2750 N N . GLN A 1 388 ? 47.423 25.838 4.253 1.00 18.84 388 GLN A N 1
ATOM 2751 C CA . GLN A 1 388 ? 48.870 25.844 3.996 1.00 21.72 388 GLN A CA 1
ATOM 2752 C C . GLN A 1 388 ? 49.650 26.265 5.207 1.00 19.34 388 GLN A C 1
ATOM 2753 O O . GLN A 1 388 ? 50.854 26.049 5.297 1.00 27.55 388 GLN A O 1
ATOM 2759 N N . GLN A 1 389 ? 48.949 26.849 6.159 1.00 18.04 389 GLN A N 1
ATOM 2760 C CA . GLN A 1 389 ? 49.584 27.216 7.404 1.00 20.94 389 GLN A CA 1
ATOM 2761 C C . GLN A 1 389 ? 49.541 26.047 8.401 1.00 29.56 389 GLN A C 1
ATOM 2762 O O . GLN A 1 389 ? 50.575 25.610 8.915 1.00 28.87 389 GLN A O 1
ATOM 2768 N N . LEU A 1 390 ? 48.350 25.500 8.627 1.00 30.15 390 LEU A N 1
ATOM 2769 C CA . LEU A 1 390 ? 48.219 24.319 9.463 1.00 17.44 390 LEU A CA 1
ATOM 2770 C C . LEU A 1 390 ? 48.801 23.067 8.812 1.00 28.01 390 LEU A C 1
ATOM 2771 O O . LEU A 1 390 ? 48.942 22.050 9.468 1.00 30.88 390 LEU A O 1
ATOM 2776 N N . THR A 1 391 ? 49.149 23.156 7.525 1.00 22.81 391 THR A N 1
ATOM 2777 C CA . THR A 1 391 ? 49.539 21.996 6.708 1.00 25.20 391 THR A CA 1
ATOM 2778 C C . THR A 1 391 ? 48.646 20.758 6.898 1.00 21.79 391 THR A C 1
ATOM 2779 O O . THR A 1 391 ? 49.131 19.641 7.108 1.00 28.15 391 THR A O 1
ATOM 2791 N N . PRO A 1 393 ? 44.371 19.159 5.836 1.00 23.25 393 PRO A N 1
ATOM 2792 C CA . PRO A 1 393 ? 43.089 19.489 5.217 1.00 15.40 393 PRO A CA 1
ATOM 2793 C C . PRO A 1 393 ? 42.069 19.893 6.266 1.00 19.29 393 PRO A C 1
ATOM 2794 O O . PRO A 1 393 ? 41.958 19.301 7.342 1.00 26.24 393 PRO A O 1
ATOM 2798 N N . ILE A 1 394 ? 41.327 20.933 5.960 1.00 16.79 394 ILE A N 1
ATOM 2799 C CA . ILE A 1 394 ? 40.229 21.279 6.820 1.00 24.79 394 ILE A CA 1
ATOM 2800 C C . ILE A 1 394 ? 38.900 20.759 6.275 1.00 22.59 394 ILE A C 1
ATOM 2801 O O . ILE A 1 394 ? 37.890 20.794 6.955 1.00 26.14 394 ILE A O 1
ATOM 2814 N N . ALA A 1 396 ? 37.758 17.265 3.795 1.00 16.49 396 ALA A N 1
ATOM 2815 C CA . ALA A 1 396 ? 38.121 16.059 3.057 1.00 11.75 396 ALA A CA 1
ATOM 2816 C C . ALA A 1 396 ? 36.854 15.500 2.395 1.00 15.75 396 ALA A C 1
ATOM 2817 O O . ALA A 1 396 ? 35.780 15.479 2.984 1.00 17.70 396 ALA A O 1
ATOM 2819 N N . ALA A 1 397 ? 36.985 15.084 1.153 1.00 15.41 397 ALA A N 1
ATOM 2820 C CA . ALA A 1 397 ? 35.848 14.690 0.354 1.00 16.33 397 ALA A CA 1
ATOM 2821 C C . ALA A 1 397 ? 36.228 13.613 -0.646 1.00 16.79 397 ALA A C 1
ATOM 2822 O O . ALA A 1 397 ? 37.316 13.613 -1.213 1.00 18.42 397 ALA A O 1
ATOM 2824 N N . LYS A 1 398 ? 35.302 12.696 -0.864 1.00 16.84 398 LYS A N 1
ATOM 2825 C CA . LYS A 1 398 ? 35.393 11.798 -1.992 1.00 12.73 398 LYS A CA 1
ATOM 2826 C C . LYS A 1 398 ? 34.174 12.050 -2.908 1.00 15.96 398 LYS A C 1
ATOM 2827 O O . LYS A 1 398 ? 33.011 12.020 -2.472 1.00 18.18 398 LYS A O 1
ATOM 2833 N N . VAL A 1 399 ? 34.444 12.300 -4.178 1.00 16.15 399 VAL A N 1
ATOM 2834 C CA . VAL A 1 399 ? 33.378 12.555 -5.140 1.00 21.26 399 VAL A CA 1
ATOM 2835 C C . VAL A 1 399 ? 33.280 11.435 -6.171 1.00 22.82 399 VAL A C 1
ATOM 2836 O O . VAL A 1 399 ? 34.109 11.310 -7.080 1.00 21.87 399 VAL A O 1
ATOM 2848 N N . ASN A 1 401 ? 30.006 10.631 -7.521 1.00 20.81 401 ASN A N 1
ATOM 2849 C CA . ASN A 1 401 ? 28.861 10.955 -8.303 1.00 23.92 401 ASN A CA 1
ATOM 2850 C C . ASN A 1 401 ? 28.583 12.431 -8.117 1.00 28.07 401 ASN A C 1
ATOM 2851 O O . ASN A 1 401 ? 27.881 12.818 -7.173 1.00 28.18 401 ASN A O 1
ATOM 2856 N N . PRO A 1 402 ? 29.132 13.264 -9.017 1.00 20.76 402 PRO A N 1
ATOM 2857 C CA . PRO A 1 402 ? 28.880 14.714 -8.944 1.00 28.04 402 PRO A CA 1
ATOM 2858 C C . PRO A 1 402 ? 27.433 14.999 -9.296 1.00 33.34 402 PRO A C 1
ATOM 2859 O O . PRO A 1 402 ? 26.905 14.432 -10.243 1.00 59.91 402 PRO A O 1
ATOM 2863 N N . VAL A 1 403 ? 26.771 15.822 -8.512 1.00 37.72 403 VAL A N 1
ATOM 2864 C CA . VAL A 1 403 ? 25.364 16.138 -8.774 1.00 55.15 403 VAL A CA 1
ATOM 2865 C C . VAL A 1 403 ? 24.996 17.379 -7.970 1.00 56.14 403 VAL A C 1
ATOM 2866 O O . VAL A 1 403 ? 25.846 18.268 -7.817 1.00 36.33 403 VAL A O 1
#

InterPro domains:
  IPR000215 Serpin family [PTHR11461] (26-402)
  IPR023796 Serpin domain [PF00079] (20-402)
  IPR023796 Serpin domain [SM00093] (23-402)
  IPR036186 Serpin superfamily [SSF56574] (19-402)
  IPR042178 Serpin superfamily, domain 1 [G3DSA:3.30.497.10] (38-352)
  IPR042185 Serpin superfamily, domain 2 [G3DSA:2.30.39.10] (199-386)

Foldseek 3Di:
DDLLLLLVLLLLLQVCVPQPPHWDDDQSVLVVLQLLLCLLLLQFDDVLNLLSLVNPPPCSPPHDDRVVSSPSVVVSVVVVCVQQVDAADLRHRQKQKAKEAEFAPPFDWDPSSQVSQVVDDRHDYDYAHLQPVVRRVVVVQVVQCVRAVNPGDHPARAMEIEMDGDFFFLAFADQVPKDWDWFDAAPVDIDIFIWAKDKWKAADVVQQWIKDWTATNSRLKTKIWIGGNDFHDQGNQSCCSSVVDQVLVVSVPTDMFIEIEADGFFKDKDKDFCPVSSVVSRNPQLQDQPSGDRVNTGVDGSNHHPTHMYIYMFGQDRGGTVRDDDHDPDDTPYYHYNRHKIKMATARNVVGGSTITAV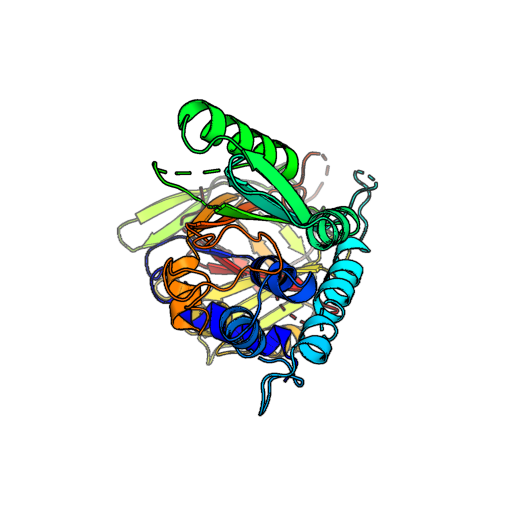GD

Nearest PDB structures (foldseek):
  3sto-assembly1_A  TM=1.001E+00  e=7.637E-76  Schistosoma haematobium
  3ut3-assembly1_A  TM=7.995E-01  e=2.219E-27  Homo sapiens
  6gwp-assembly1_A  TM=8.210E-01  e=2.621E-26  Homo sapiens
  1dvm-assembly4_D  TM=7.982E-01  e=1.503E-25  Homo sapiens
  8h55-assembly1_A  TM=8.008E-01  e=2.716E-20  Danio rerio

Organism: Schistosoma haematobium (NCBI:txid6185)